Protein 4JG2 (pdb70)

Solvent-accessible surface area: 11577 Å² total; per-residue (Å²): 84,69,146,67,83,145,194,173,75,40,166,68,104,58,124,8,97,9,60,0,23,71,72,0,31,0,4,56,21,41,2,62,102,38,43,56,72,112,78,35,59,108,50,27,8,3,4,0,0,0,17,52,118,19,130,150,8,15,92,39,0,69,63,1,8,54,0,2,11,65,91,23,52,91,112,184,42,68,97,134,46,103,87,101,66,28,104,46,14,38,76,35,0,48,119,68,94,137,61,150,19,8,78,35,33,58,2,0,75,1,51,25,135,95,88,17,121,9,20,33,133,60,108,152,95,23,170,75,127,122,78,3,52,20,0,0,37,0,78,0,18,1,57,1,95,50,45,118,53,145,89,69,108,9,3,25,4,14,14,24,64,2,36,20,38,121,90,17,137,97,52,65,59,86,142,79,57,92,121,109,146,117,110,166,198

InterPro domains:
  IPR012340 Nucleic acid-binding, OB-fold [G3DSA:2.40.50.140] (1-179)
  IPR012340 Nucleic acid-binding, OB-fold [SSF50249] (5-179)
  IPR022595 Enterobacter phage Enc34, ssDNA-binding protein [PF10991] (7-180)

CATH classification: 2.40.50.140

B-factor: mean 17.25, std 10.97, range [4.61, 100.4]

Organism: Bacillus cereus (strain ATCC 10987 / NRS 248) (NCBI:txid222523)

Nearest PDB structures (foldseek):
  4jg2-assembly1_A  TM=1.005E+00  e=4.468E-38  Bacillus cereus ATCC 10987
  4klk-assembly1_A  TM=8.271E-01  e=9.795E-16  Enterococcus faecalis V583
  5odl-assembly1_A  TM=8.483E-01  e=1.730E-11  Hafnia phage Enc34
  5odj-assembly1_A  TM=8.155E-01  e=1.541E-11  Hafnia phage Enc34
  5odk-assembly1_A  TM=7.729E-01  e=9.935E-10  Hafnia phage Enc34

Sequence (185 aa):
KGTENLYFQSSNAQNRTKVVTSVNTRLSYFHGWEEPVSSINGGAEKYSVSSVLIPKTDDKETINAINAAVDAAIEEEGIAKFGGKKPNKAAIKLPLRDGDVERDDDDEAYKGHYFVVNANSSKTPPQQIVDKAVRPILDRNEVYSGCCYARVSSLNNFYAFNSNGNKGVACGLGGNNIQKIRDGEPLGGRTNAADDFTTTIE

Structure (mmCIF, N/CA/C/O backbone):
data_4JG2
#
_entry.id   4JG2
#
_cell.length_a   44.532
_cell.length_b   51.476
_cell.length_c   73.345
_cell.angle_alpha   90.00
_cell.angle_beta   90.00
_cell.angle_gamma   90.00
#
_symmetry.space_group_name_H-M   'P 21 21 21'
#
loop_
_entity.id
_entity.type
_entity.pdbx_description
1 polymer 'Phage-related protein'
2 water water
#
loop_
_atom_site.group_PDB
_atom_site.id
_atom_site.type_symbol
_atom_site.label_atom_id
_atom_site.label_alt_id
_atom_site.label_comp_id
_atom_site.label_asym_id
_atom_site.label_entity_id
_atom_site.label_seq_id
_atom_site.pdbx_PDB_ins_code
_atom_site.Cartn_x
_atom_site.Cartn_y
_atom_site.Cartn_z
_atom_site.occupancy
_atom_site.B_iso_or_equiv
_atom_site.auth_seq_id
_atom_site.auth_comp_id
_atom_site.auth_asym_id
_atom_site.auth_atom_id
_atom_site.pdbx_PDB_model_num
ATOM 1 N N . LYS A 1 21 ? 31.327 0.900 13.256 1.00 24.79 -11 LYS A N 1
ATOM 2 C CA . LYS A 1 21 ? 30.337 0.846 12.154 1.00 19.52 -11 LYS A CA 1
ATOM 3 C C . LYS A 1 21 ? 29.182 -0.038 12.585 1.00 19.77 -11 LYS A C 1
ATOM 4 O O . LYS A 1 21 ? 29.260 -0.712 13.636 1.00 20.48 -11 LYS A O 1
ATOM 10 N N . GLY A 1 22 ? 28.086 0.036 11.849 1.00 21.60 -10 GLY A N 1
ATOM 11 C CA . GLY A 1 22 ? 26.915 -0.846 12.141 1.00 21.70 -10 GLY A CA 1
ATOM 12 C C . GLY A 1 22 ? 26.435 -0.731 13.586 1.00 24.85 -10 GLY A C 1
ATOM 13 O O . GLY A 1 22 ? 26.206 0.373 14.096 1.00 26.02 -10 GLY A O 1
ATOM 14 N N . THR A 1 23 ? 26.300 -1.873 14.258 1.00 18.97 -9 THR A N 1
ATOM 15 C CA . THR A 1 23 ? 25.810 -1.899 15.653 1.00 18.80 -9 THR A CA 1
ATOM 16 C C . THR A 1 23 ? 26.961 -2.077 16.662 1.00 21.47 -9 THR A C 1
ATOM 17 O O . THR A 1 23 ? 26.761 -2.381 17.845 1.00 18.98 -9 THR A O 1
ATOM 21 N N . GLU A 1 24 ? 28.209 -1.934 16.188 1.00 17.85 -8 GLU A N 1
ATOM 22 C CA . GLU A 1 24 ? 29.375 -2.082 17.058 1.00 18.01 -8 GLU A CA 1
ATOM 23 C C . GLU A 1 24 ? 29.391 -1.047 18.173 1.00 20.81 -8 GLU A C 1
ATOM 24 O O . GLU A 1 24 ? 28.838 0.061 18.093 1.00 18.22 -8 GLU A O 1
ATOM 30 N N . ASN A 1 25 ? 29.969 -1.484 19.270 1.00 15.51 -7 ASN A N 1
ATOM 31 C CA . ASN A 1 25 ? 30.226 -0.587 20.399 1.00 16.73 -7 ASN A CA 1
ATOM 32 C C . ASN A 1 25 ? 31.164 0.558 19.931 1.00 14.04 -7 ASN A C 1
ATOM 33 O O . ASN A 1 25 ? 32.185 0.286 19.274 1.00 15.56 -7 ASN A O 1
ATOM 38 N N . LEU A 1 26 ? 30.897 1.807 20.348 1.00 14.80 -6 LEU A N 1
ATOM 39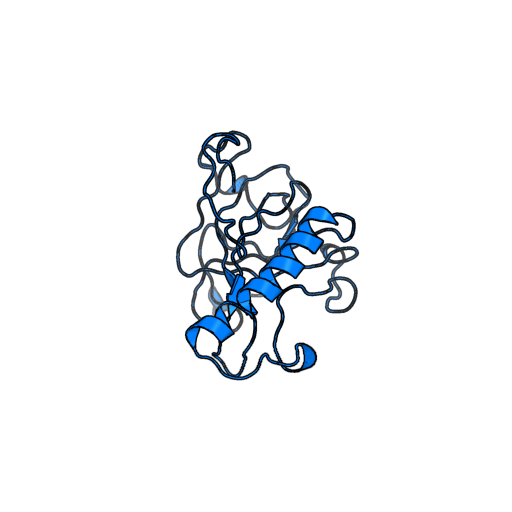 C CA . LEU A 1 26 ? 31.752 2.929 19.904 1.00 13.31 -6 LEU A CA 1
ATOM 40 C C . LEU A 1 26 ? 33.223 2.784 20.281 1.00 13.03 -6 LEU A C 1
ATOM 41 O O . LEU A 1 26 ? 34.096 3.181 19.491 1.00 13.66 -6 LEU A O 1
ATOM 46 N N . TYR A 1 27 ? 33.538 2.255 21.454 1.00 12.85 -5 TYR A N 1
ATOM 47 C CA . TYR A 1 27 ? 34.960 2.097 21.821 1.00 12.24 -5 TYR A CA 1
ATOM 48 C C . TYR A 1 27 ? 35.675 1.095 20.937 1.00 13.47 -5 TYR A C 1
ATOM 49 O O . TYR A 1 27 ? 36.832 1.311 20.560 1.00 15.20 -5 TYR A O 1
ATOM 58 N N . PHE A 1 28 ? 35.010 0.016 20.644 1.00 14.79 -4 PHE A N 1
ATOM 59 C CA . PHE A 1 28 ? 35.620 -1.131 19.948 1.00 16.84 -4 PHE A CA 1
ATOM 60 C C . PHE A 1 28 ? 35.295 -1.264 18.472 1.00 18.59 -4 PHE A C 1
ATOM 61 O O . PHE A 1 28 ? 35.603 -2.278 17.836 1.00 20.31 -4 PHE A O 1
ATOM 69 N N . GLN A 1 29 ? 34.826 -0.168 17.903 1.00 17.30 -3 GLN A N 1
ATOM 70 C CA . GLN A 1 29 ? 34.393 -0.115 16.524 1.00 20.28 -3 GLN A CA 1
ATOM 71 C C . GLN A 1 29 ? 35.521 -0.299 15.527 1.00 24.16 -3 GLN A C 1
ATOM 72 O O . GLN A 1 29 ? 36.698 -0.048 15.820 1.00 22.20 -3 GLN A O 1
ATOM 78 N N A SER A 1 30 ? 35.176 -0.832 14.354 0.50 20.99 -2 SER A N 1
ATOM 79 N N B SER A 1 30 ? 35.159 -0.764 14.340 0.50 23.37 -2 SER A N 1
ATOM 80 C CA A SER A 1 30 ? 36.151 -1.050 13.267 0.50 22.80 -2 SER A CA 1
ATOM 81 C CA B SER A 1 30 ? 36.131 -0.958 13.273 0.50 22.48 -2 SER A CA 1
ATOM 82 C C A SER A 1 30 ? 36.768 0.280 12.822 0.50 31.32 -2 SER A C 1
ATOM 83 C C B SER A 1 30 ? 36.814 0.347 12.917 0.50 22.14 -2 SER A C 1
ATOM 84 O O A SER A 1 30 ? 36.071 1.295 12.749 0.50 45.92 -2 SER A O 1
ATOM 85 O O B SER A 1 30 ? 36.237 1.425 13.023 0.50 19.32 -2 SER A O 1
ATOM 90 N N . ASN A 1 31 ? 38.065 0.246 12.490 1.00 24.81 -1 ASN A N 1
ATOM 91 C CA . ASN A 1 31 ? 38.840 1.442 12.078 1.00 30.00 -1 ASN A CA 1
ATOM 92 C C . ASN A 1 31 ? 38.198 2.188 10.898 1.00 32.05 -1 ASN A C 1
ATOM 93 O O . ASN A 1 31 ? 38.177 3.420 10.829 1.00 36.91 -1 ASN A O 1
ATOM 98 N N . ALA A 1 32 ? 37.683 1.399 9.972 1.00 21.36 0 ALA A N 1
ATOM 99 C CA . ALA A 1 32 ? 37.048 1.920 8.743 1.00 23.30 0 ALA A CA 1
ATOM 100 C C . ALA A 1 32 ? 35.563 1.609 8.703 1.00 24.74 0 ALA A C 1
ATOM 101 O O . ALA A 1 32 ? 35.068 0.560 9.126 1.00 22.47 0 ALA A O 1
ATOM 103 N N . GLN A 1 33 ? 34.807 2.632 8.113 1.00 27.28 4 GLN A N 1
ATOM 104 C CA . GLN A 1 33 ? 33.419 2.390 7.781 1.00 27.76 4 GLN A CA 1
ATOM 105 C C . GLN A 1 33 ? 33.218 1.438 6.606 1.00 23.35 4 GLN A C 1
ATOM 106 O O . GLN A 1 33 ? 34.140 1.275 5.755 1.00 29.97 4 GLN A O 1
ATOM 112 N N . ASN A 1 34 ? 32.063 0.756 6.610 1.00 26.92 5 ASN A N 1
ATOM 113 C CA . ASN A 1 34 ? 31.663 -0.033 5.458 1.00 23.90 5 ASN A CA 1
ATOM 114 C C . ASN A 1 34 ? 30.843 0.983 4.698 1.00 19.49 5 ASN A C 1
ATOM 115 O O . ASN A 1 34 ? 29.632 1.169 4.933 1.00 17.42 5 ASN A O 1
ATOM 120 N N . ARG A 1 35 ? 31.482 1.559 3.719 1.00 18.67 6 ARG A N 1
ATOM 121 C CA . ARG A 1 35 ? 30.968 2.633 3.023 1.00 18.37 6 ARG A CA 1
ATOM 122 C C . ARG A 1 35 ? 29.812 2.344 2.112 1.00 14.23 6 ARG A C 1
ATOM 123 O O . ARG A 1 35 ? 29.121 3.240 1.729 1.00 16.25 6 ARG A O 1
ATOM 131 N N . THR A 1 36 ? 29.562 1.086 1.841 1.00 12.21 7 THR A N 1
ATOM 132 C CA . THR A 1 36 ? 28.542 0.738 0.877 1.00 9.84 7 THR A CA 1
ATOM 133 C C . THR A 1 36 ? 27.289 0.090 1.489 1.00 9.03 7 THR A C 1
ATOM 134 O O . THR A 1 36 ? 26.352 -0.234 0.765 1.00 10.08 7 THR A O 1
ATOM 138 N N . LYS A 1 37 ? 27.272 -0.036 2.804 1.00 9.56 8 LYS A N 1
ATOM 139 C CA . LYS A 1 37 ? 26.153 -0.641 3.530 1.00 9.76 8 LYS A CA 1
ATOM 140 C C . LYS A 1 37 ? 25.302 0.445 4.187 1.00 9.01 8 LYS A C 1
ATOM 141 O O . LYS A 1 37 ? 25.883 1.348 4.841 1.00 10.58 8 LYS A O 1
ATOM 147 N N . VAL A 1 38 ? 23.990 0.371 4.033 1.00 7.84 9 VAL A N 1
ATOM 148 C CA . VAL A 1 38 ? 23.040 1.303 4.664 1.00 8.28 9 VAL A CA 1
ATOM 149 C C . VAL A 1 38 ? 21.915 0.505 5.272 1.00 8.47 9 VAL A C 1
ATOM 150 O O . VAL A 1 38 ? 21.368 -0.385 4.624 1.00 11.24 9 VAL A O 1
ATOM 154 N N . VAL A 1 39 ? 21.557 0.825 6.497 1.00 7.99 10 VAL A N 1
ATOM 155 C CA . VAL A 1 39 ? 20.366 0.258 7.140 1.00 8.19 10 VAL A CA 1
ATOM 156 C C . VAL A 1 39 ? 19.292 1.336 7.160 1.00 8.42 10 VAL A C 1
ATOM 157 O O . VAL A 1 39 ? 19.500 2.405 7.751 1.00 10.66 10 VAL A O 1
ATOM 161 N N . THR A 1 40 ? 18.170 1.097 6.486 1.00 7.95 11 THR A N 1
ATOM 162 C CA . THR A 1 40 ? 17.102 2.111 6.363 1.00 8.12 11 THR A CA 1
ATOM 163 C C . THR A 1 40 ? 16.364 2.316 7.681 1.00 8.23 11 THR A C 1
ATOM 164 O O . THR A 1 40 ? 16.575 1.563 8.649 1.00 9.52 11 THR A O 1
ATOM 168 N N . SER A 1 41 ? 15.524 3.342 7.690 1.00 8.50 12 SER A N 1
ATOM 169 C CA . SER A 1 41 ? 14.838 3.747 8.924 1.00 8.96 12 SER A CA 1
ATOM 170 C C . SER A 1 41 ? 13.667 2.904 9.291 1.00 8.96 12 SER A C 1
ATOM 171 O O . SER A 1 41 ? 13.105 2.153 8.464 1.00 9.03 12 SER A O 1
ATOM 174 N N . VAL A 1 42 ? 13.176 3.102 10.495 1.00 9.70 13 VAL A N 1
ATOM 175 C CA . VAL A 1 42 ? 11.927 2.452 10.923 1.00 9.56 13 VAL A CA 1
ATOM 176 C C . VAL A 1 42 ? 10.688 2.863 10.120 1.00 9.25 13 VAL A C 1
ATOM 177 O O . VAL A 1 42 ? 9.641 2.240 10.248 1.00 11.60 13 VAL A O 1
ATOM 181 N N . ASN A 1 43 ? 10.819 3.958 9.318 1.00 9.07 14 ASN A N 1
ATOM 182 C CA . ASN A 1 43 ? 9.676 4.435 8.497 1.00 9.66 14 ASN A CA 1
ATOM 183 C C . ASN A 1 43 ? 9.694 3.938 7.080 1.00 8.17 14 ASN A C 1
ATOM 184 O O . ASN A 1 43 ? 8.867 4.309 6.265 1.00 10.44 14 ASN A O 1
ATOM 189 N N . THR A 1 44 ? 10.577 2.976 6.813 1.00 8.05 15 THR A N 1
ATOM 190 C CA . THR A 1 44 ? 10.683 2.332 5.498 1.00 7.85 15 THR A CA 1
ATOM 191 C C . THR A 1 44 ? 9.479 1.399 5.300 1.00 7.94 15 THR A C 1
ATOM 192 O O . THR A 1 44 ? 9.127 0.644 6.212 1.00 8.84 15 THR A O 1
ATOM 196 N N . ARG A 1 45 ? 8.825 1.473 4.142 1.00 7.43 16 ARG A N 1
ATOM 197 C CA . ARG A 1 45 ? 7.706 0.590 3.833 1.00 7.45 16 ARG A CA 1
ATOM 198 C C . ARG A 1 45 ? 8.133 -0.438 2.784 1.00 6.49 16 ARG A C 1
ATOM 199 O O . ARG A 1 45 ? 8.940 -0.124 1.907 1.00 8.25 16 ARG A O 1
ATOM 207 N N . LEU A 1 46 ? 7.610 -1.662 2.869 1.00 7.09 17 LEU A N 1
ATOM 208 C CA . LEU A 1 46 ? 7.958 -2.717 1.910 1.00 6.80 17 LEU A CA 1
ATOM 209 C C . LEU A 1 46 ? 6.906 -2.802 0.837 1.00 7.48 17 LEU A C 1
ATOM 210 O O . LEU A 1 46 ? 5.685 -2.903 1.112 1.00 9.78 17 LEU A O 1
ATOM 215 N N . SER A 1 47 ? 7.350 -2.845 -0.429 1.00 7.02 18 SER A N 1
ATOM 216 C CA . SER A 1 47 ? 6.497 -3.063 -1.578 1.00 7.54 18 SER A CA 1
ATOM 217 C C . SER A 1 47 ? 7.018 -4.290 -2.333 1.00 7.40 18 SER A C 1
ATOM 218 O O . SER A 1 47 ? 8.238 -4.511 -2.416 1.00 7.77 18 SER A O 1
ATOM 221 N N . TYR A 1 48 ? 6.124 -5.086 -2.917 1.00 7.20 19 TYR A N 1
ATOM 222 C CA . TYR A 1 48 ? 6.517 -6.245 -3.680 1.00 8.51 19 TYR A CA 1
ATOM 223 C C . TYR A 1 48 ? 7.483 -7.101 -2.862 1.00 8.20 19 TYR A C 1
ATOM 224 O O . TYR A 1 48 ? 8.582 -7.496 -3.317 1.00 9.04 19 TYR A O 1
ATOM 233 N N . PHE A 1 49 ? 7.047 -7.459 -1.669 1.00 8.71 20 PHE A N 1
ATOM 234 C CA . PHE A 1 49 ? 7.883 -8.211 -0.775 1.00 8.05 20 PHE A CA 1
ATOM 235 C C . PHE A 1 49 ? 8.006 -9.685 -1.141 1.00 8.55 20 PHE A C 1
ATOM 236 O O . PHE A 1 49 ? 7.043 -10.442 -1.091 1.00 10.74 20 PHE A O 1
ATOM 244 N N . HIS A 1 50 ? 9.239 -10.082 -1.433 1.00 7.35 21 HIS A N 1
ATOM 245 C CA . HIS A 1 50 ? 9.582 -11.463 -1.750 1.00 6.89 21 HIS A CA 1
ATOM 246 C C . HIS A 1 50 ? 10.782 -11.856 -0.912 1.00 6.99 21 HIS A C 1
ATOM 247 O O . HIS A 1 50 ? 11.816 -12.280 -1.393 1.00 8.66 21 HIS A O 1
ATOM 254 N N . GLY A 1 51 ? 10.625 -11.767 0.402 1.00 8.40 22 GLY A N 1
ATOM 255 C CA . GLY A 1 51 ? 11.651 -12.135 1.354 1.00 8.12 22 GLY A CA 1
ATOM 256 C C . GLY A 1 51 ? 11.531 -13.523 1.941 1.00 8.05 22 GLY A C 1
ATOM 257 O O . GLY A 1 51 ? 12.511 -14.024 2.425 1.00 9.65 22 GLY A O 1
ATOM 258 N N . TRP A 1 52 ? 10.336 -14.137 1.892 1.00 8.15 23 TRP A N 1
ATOM 259 C CA . TRP A 1 52 ? 10.225 -15.501 2.413 1.00 9.40 23 TRP A CA 1
ATOM 260 C C . TRP A 1 52 ? 10.529 -16.558 1.353 1.00 11.10 23 TRP A C 1
ATOM 261 O O . TRP A 1 52 ? 11.040 -17.618 1.683 1.00 14.86 23 TRP A O 1
ATOM 272 N N A GLU A 1 53 ? 10.163 -16.276 0.114 0.50 12.31 24 GLU A N 1
ATOM 273 N N B GLU A 1 53 ? 10.199 -16.249 0.106 0.50 12.57 24 GLU A N 1
ATOM 274 C CA A GLU A 1 53 ? 10.404 -17.160 -1.009 0.50 13.64 24 GLU A CA 1
ATOM 275 C CA B GLU A 1 53 ? 10.420 -17.129 -1.030 0.50 13.52 24 GLU A CA 1
ATOM 276 C C A GLU A 1 53 ? 10.886 -16.304 -2.151 0.50 12.84 24 GLU A C 1
ATOM 277 C C B GLU A 1 53 ? 10.766 -16.343 -2.267 0.50 13.26 24 GLU A C 1
ATOM 278 O O A GLU A 1 53 ? 10.516 -15.146 -2.228 0.50 12.16 24 GLU A O 1
ATOM 279 O O B GLU A 1 53 ? 10.131 -15.314 -2.570 0.50 13.30 24 GLU A O 1
ATOM 290 N N . PRO A 1 54 ? 11.770 -16.847 -2.974 1.00 12.01 25 PRO A N 1
ATOM 291 C CA . PRO A 1 54 ? 12.252 -16.092 -4.125 1.00 10.54 25 PRO A CA 1
ATOM 292 C C . PRO A 1 54 ? 11.348 -16.220 -5.313 1.00 11.39 25 PRO A C 1
ATOM 293 O O . PRO A 1 54 ? 10.571 -17.182 -5.408 1.00 16.08 25 PRO A O 1
ATOM 297 N N . VAL A 1 55 ? 11.430 -15.247 -6.221 1.00 9.77 26 VAL A N 1
ATOM 298 C CA . VAL A 1 55 ? 10.597 -15.223 -7.412 1.00 11.94 26 VAL A CA 1
ATOM 299 C C . VAL A 1 55 ? 11.403 -14.699 -8.605 1.00 11.18 26 VAL A C 1
ATOM 300 O O . VAL A 1 55 ? 12.445 -14.065 -8.453 1.00 11.36 26 VAL A O 1
ATOM 304 N N A SER A 1 56 ? 10.863 -14.963 -9.786 0.50 12.99 27 SER A N 1
ATOM 305 N N B SER A 1 56 ? 10.897 -14.971 -9.802 0.50 13.19 27 SER A N 1
ATOM 306 C CA A SER A 1 56 ? 11.400 -14.408 -11.009 0.50 13.20 27 SER A CA 1
ATOM 307 C CA B SER A 1 56 ? 11.492 -14.442 -11.027 0.50 14.57 27 SER A CA 1
ATOM 308 C C A SER A 1 56 ? 10.538 -13.181 -11.352 0.50 16.66 27 SER A C 1
ATOM 309 C C B SER A 1 56 ? 10.626 -13.269 -11.553 0.50 17.50 27 SER A C 1
ATOM 310 O O A SER A 1 56 ? 9.288 -13.246 -11.317 0.50 15.51 27 SER A O 1
ATOM 311 O O B SER A 1 56 ? 9.464 -13.503 -11.948 0.50 24.92 27 SER A O 1
ATOM 316 N N . ILE A 1 57 ? 11.207 -12.046 -11.567 1.00 16.77 28 ILE A N 1
ATOM 317 C CA . ILE A 1 57 ? 10.562 -10.796 -12.012 1.00 19.12 28 ILE A CA 1
ATOM 318 C C . ILE A 1 57 ? 10.891 -10.635 -13.506 1.00 25.28 28 ILE A C 1
ATOM 319 O O . ILE A 1 57 ? 12.067 -10.601 -13.910 1.00 25.57 28 ILE A O 1
ATOM 324 N N . ASN A 1 58 ? 9.846 -10.552 -14.327 1.00 35.12 29 ASN A N 1
ATOM 325 C CA . ASN A 1 58 ? 9.985 -10.396 -15.770 1.00 33.47 29 ASN A CA 1
ATOM 326 C C . ASN A 1 58 ? 10.929 -11.422 -16.401 1.00 28.47 29 ASN A C 1
ATOM 327 O O . ASN A 1 58 ? 11.693 -11.069 -17.316 1.00 40.22 29 ASN A O 1
ATOM 329 N N . GLY A 1 59 ? 10.825 -12.689 -15.984 1.00 28.50 30 GLY A N 1
ATOM 330 C CA . GLY A 1 59 ? 11.692 -13.777 -16.528 1.00 23.82 30 GLY A CA 1
ATOM 331 C C . GLY A 1 59 ? 13.142 -13.769 -15.998 1.00 23.39 30 GLY A C 1
ATOM 332 O O . GLY A 1 59 ? 13.971 -14.611 -16.410 1.00 33.08 30 GLY A O 1
ATOM 333 N N . GLY A 1 60 ? 13.481 -12.845 -15.073 1.00 22.97 31 GLY A N 1
ATOM 334 C CA . GLY A 1 60 ? 14.825 -12.762 -14.494 1.00 21.11 31 GLY A CA 1
ATOM 335 C C . GLY A 1 60 ? 15.093 -13.971 -13.616 1.00 17.10 31 GLY A C 1
ATOM 336 O O . GLY A 1 60 ? 14.200 -14.769 -13.300 1.00 20.25 31 GLY A O 1
ATOM 337 N N . ALA A 1 61 ? 16.351 -14.151 -13.219 1.00 16.14 32 ALA A N 1
ATOM 338 C CA . ALA A 1 61 ? 16.714 -15.284 -12.364 1.00 14.93 32 ALA A CA 1
ATOM 339 C C . ALA A 1 61 ? 16.016 -15.195 -11.029 1.00 11.19 32 ALA A C 1
ATOM 340 O O . ALA A 1 61 ? 15.820 -14.087 -10.500 1.00 13.11 32 ALA A O 1
ATOM 342 N N . GLU A 1 62 ? 15.596 -16.330 -10.494 1.00 11.76 33 GLU A N 1
ATOM 343 C CA . GLU A 1 62 ? 14.832 -16.325 -9.231 1.00 10.76 33 GLU A CA 1
ATOM 344 C C . GLU A 1 62 ? 15.701 -15.787 -8.096 1.00 9.60 33 GLU A C 1
ATOM 345 O O . GLU A 1 62 ? 16.811 -16.216 -7.879 1.00 10.12 33 GLU A O 1
ATOM 351 N N . LYS A 1 63 ? 15.157 -14.794 -7.401 1.00 8.47 34 LYS A N 1
ATOM 352 C CA . LYS A 1 63 ? 15.853 -14.087 -6.335 1.00 8.28 34 LYS A CA 1
ATOM 353 C C . LYS A 1 63 ? 14.847 -13.626 -5.268 1.00 6.91 34 LYS A C 1
ATOM 354 O O . LYS A 1 63 ? 13.657 -13.461 -5.528 1.00 8.23 34 LYS A O 1
ATOM 360 N N . TYR A 1 64 ? 15.380 -13.479 -4.072 1.00 6.71 35 TYR A N 1
ATOM 361 C CA . TYR A 1 64 ? 14.685 -12.758 -3.006 1.00 6.50 35 TYR A CA 1
ATOM 362 C C . TYR A 1 64 ? 14.748 -11.274 -3.355 1.00 6.62 35 TYR A C 1
ATOM 363 O O . TYR A 1 64 ? 15.792 -10.787 -3.843 1.00 7.16 35 TYR A O 1
ATOM 372 N N . SER A 1 65 ? 13.680 -10.538 -3.114 1.00 6.64 36 SER A N 1
ATOM 373 C CA . SER A 1 65 ? 13.663 -9.154 -3.507 1.00 6.62 36 SER A CA 1
ATOM 374 C C . SER A 1 65 ? 12.603 -8.405 -2.742 1.00 6.45 36 SER A C 1
ATOM 375 O O . SER A 1 65 ? 11.656 -8.951 -2.204 1.00 8.16 36 SER A O 1
ATOM 378 N N . VAL A 1 66 ? 12.755 -7.060 -2.737 1.00 6.77 37 VAL A N 1
ATOM 379 C CA . VAL A 1 66 ? 11.759 -6.150 -2.188 1.00 7.17 37 VAL A CA 1
ATOM 380 C C . VAL A 1 66 ? 12.058 -4.774 -2.773 1.00 6.84 37 VAL A C 1
ATOM 381 O O . VAL A 1 66 ? 13.199 -4.447 -3.011 1.00 8.19 37 VAL A O 1
ATOM 385 N N A SER A 1 67 ? 10.976 -4.016 -2.990 0.50 6.82 38 SER A N 1
ATOM 386 N N B SER A 1 67 ? 10.995 -4.003 -2.986 0.50 6.99 38 SER A N 1
ATOM 387 C CA A SER A 1 67 ? 11.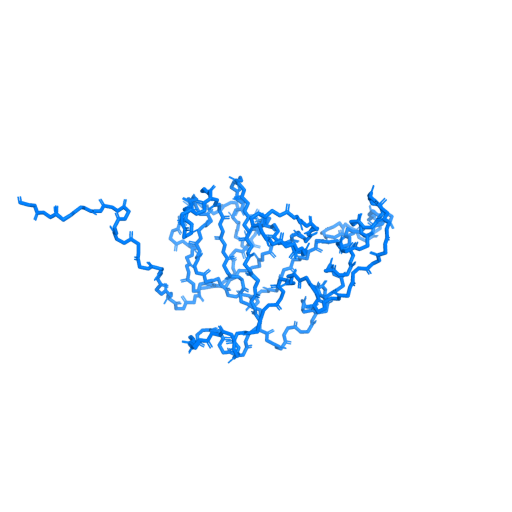049 -2.601 -3.335 0.50 7.23 38 SER A CA 1
ATOM 388 C CA B SER A 1 67 ? 11.095 -2.603 -3.339 0.50 7.76 38 SER A CA 1
ATOM 389 C C A SER A 1 67 ? 10.933 -1.825 -2.017 0.50 6.71 38 SER A C 1
ATOM 390 C C B SER A 1 67 ? 10.967 -1.843 -2.017 0.50 7.00 38 SER A C 1
ATOM 391 O O A SER A 1 67 ? 9.887 -1.851 -1.372 0.50 9.80 38 SER A O 1
ATOM 392 O O B SER A 1 67 ? 9.939 -1.882 -1.374 0.50 10.00 38 SER A O 1
ATOM 397 N N . VAL A 1 68 ? 12.028 -1.171 -1.620 1.00 7.53 39 VAL A N 1
ATOM 398 C CA . VAL A 1 68 ? 12.094 -0.515 -0.358 1.00 7.28 39 VAL A CA 1
ATOM 399 C C . VAL A 1 68 ? 11.703 0.953 -0.551 1.00 7.22 39 VAL A C 1
ATOM 400 O O . VAL A 1 68 ? 12.362 1.691 -1.316 1.00 8.73 39 VAL A O 1
ATOM 404 N N . LEU A 1 69 ? 10.640 1.378 0.133 1.00 6.95 40 LEU A N 1
ATOM 405 C CA . LEU A 1 69 ? 10.100 2.721 0.033 1.00 7.09 40 LEU A CA 1
ATOM 406 C C . LEU A 1 69 ? 10.654 3.581 1.137 1.00 7.88 40 LEU A C 1
ATOM 407 O O . LEU A 1 69 ? 10.401 3.311 2.324 1.00 8.35 40 LEU A O 1
ATOM 412 N N . ILE A 1 70 ? 11.393 4.612 0.768 1.00 7.60 41 ILE A N 1
ATOM 413 C CA . ILE A 1 70 ? 12.082 5.506 1.698 1.00 7.83 41 ILE A CA 1
ATOM 414 C C . ILE A 1 70 ? 11.431 6.879 1.654 1.00 7.53 41 ILE A C 1
ATOM 415 O O . ILE A 1 70 ? 11.441 7.534 0.615 1.00 8.09 41 ILE A O 1
ATOM 420 N N . PRO A 1 71 ? 10.794 7.281 2.759 1.00 7.95 42 PRO A N 1
ATOM 421 C CA . PRO A 1 71 ? 10.140 8.580 2.686 1.00 8.29 42 PRO A CA 1
ATOM 422 C C . PRO A 1 71 ? 11.123 9.682 2.312 1.00 8.56 42 PRO A C 1
ATOM 423 O O . PRO A 1 71 ? 12.238 9.684 2.820 1.00 9.93 42 PRO A O 1
ATOM 427 N N . LYS A 1 72 ? 10.652 10.688 1.556 1.00 8.92 43 LYS A N 1
ATOM 428 C CA . LYS A 1 72 ? 11.513 11.801 1.206 1.00 9.98 43 LYS A CA 1
ATOM 429 C C . LYS A 1 72 ? 11.905 12.648 2.401 1.00 10.36 43 LYS A C 1
ATOM 430 O O . LYS A 1 72 ? 12.837 13.413 2.315 1.00 12.18 43 LYS A O 1
ATOM 436 N N . THR A 1 73 ? 11.193 12.538 3.499 1.00 10.65 44 THR A N 1
ATOM 437 C CA . THR A 1 73 ? 11.535 13.173 4.766 1.00 12.02 44 THR A CA 1
ATOM 438 C C . THR A 1 73 ? 12.692 12.477 5.510 1.00 11.57 44 THR A C 1
ATOM 439 O O . THR A 1 73 ? 13.231 13.048 6.459 1.00 12.52 44 THR A O 1
ATOM 443 N N A ASP A 1 74 ? 13.083 11.271 5.090 0.50 10.02 45 ASP A N 1
ATOM 444 N N B ASP A 1 74 ? 13.073 11.263 5.104 0.50 10.63 45 ASP A N 1
ATOM 445 C CA A ASP A 1 74 ? 14.137 10.530 5.771 0.50 9.99 45 ASP A CA 1
ATOM 446 C CA B ASP A 1 74 ? 14.133 10.507 5.782 0.50 10.20 45 ASP A CA 1
ATOM 447 C C A ASP A 1 74 ? 15.488 10.921 5.232 0.50 10.43 45 ASP A C 1
ATOM 448 C C B ASP A 1 74 ? 15.486 10.920 5.237 0.50 10.28 45 ASP A C 1
ATOM 449 O O A ASP A 1 74 ? 16.168 10.177 4.525 0.50 10.45 45 ASP A O 1
ATOM 450 O O B ASP A 1 74 ? 16.169 10.181 4.526 0.50 10.63 45 ASP A O 1
ATOM 459 N N . LYS A 1 75 ? 15.892 12.143 5.544 1.00 11.32 46 LYS A N 1
ATOM 460 C CA . LYS A 1 75 ? 17.151 12.683 5.033 1.00 11.31 46 LYS A CA 1
ATOM 461 C C . LYS A 1 75 ? 18.359 11.898 5.434 1.00 12.45 46 LYS A C 1
ATOM 462 O O . LYS A 1 75 ? 19.278 11.742 4.661 1.00 12.81 46 LYS A O 1
ATOM 468 N N . GLU A 1 76 ? 18.374 11.363 6.632 1.00 12.70 47 GLU A N 1
ATOM 469 C CA . GLU A 1 76 ? 19.521 10.586 7.078 1.00 13.83 47 GLU A CA 1
ATOM 470 C C . GLU A 1 76 ? 19.713 9.373 6.182 1.00 11.77 47 GLU A C 1
ATOM 471 O O . GLU A 1 76 ? 20.826 9.096 5.706 1.00 12.24 47 GLU A O 1
ATOM 477 N N . THR A 1 77 ? 18.663 8.595 5.897 1.00 10.87 48 THR A N 1
ATOM 478 C CA . THR A 1 77 ? 18.798 7.448 5.054 1.00 9.48 48 THR A CA 1
ATOM 479 C C . THR A 1 77 ? 19.143 7.844 3.627 1.00 8.91 48 THR A C 1
ATOM 480 O O . THR A 1 77 ? 19.986 7.203 2.991 1.00 9.45 48 THR A O 1
ATOM 484 N N . ILE A 1 78 ? 18.482 8.880 3.095 1.00 9.34 49 ILE A N 1
ATOM 485 C CA . ILE A 1 78 ? 18.750 9.296 1.738 1.00 9.33 49 ILE A CA 1
ATOM 486 C C . ILE A 1 78 ? 20.237 9.706 1.599 1.00 9.97 49 ILE A C 1
ATOM 487 O O . ILE A 1 78 ? 20.910 9.346 0.621 1.00 9.79 49 ILE A O 1
ATOM 492 N N . ASN A 1 79 ? 20.723 10.510 2.526 1.00 9.33 50 ASN A N 1
ATOM 493 C CA . ASN A 1 79 ? 22.124 10.944 2.450 1.00 10.03 50 ASN A CA 1
ATOM 494 C C . ASN A 1 79 ? 23.062 9.760 2.539 1.00 10.31 50 ASN A C 1
ATOM 495 O O . ASN A 1 79 ? 24.066 9.732 1.816 1.00 10.93 50 ASN A O 1
ATOM 500 N N . ALA A 1 80 ? 22.744 8.779 3.382 1.00 8.99 51 ALA A N 1
ATOM 501 C CA . ALA A 1 80 ? 23.567 7.592 3.498 1.00 9.57 51 ALA A CA 1
ATOM 502 C C . ALA A 1 80 ? 23.583 6.797 2.195 1.00 8.51 51 ALA A C 1
ATOM 503 O O . ALA A 1 80 ? 24.621 6.299 1.787 1.00 9.49 51 ALA A O 1
ATOM 505 N N . ILE A 1 81 ? 22.433 6.690 1.520 1.00 8.79 52 ILE A N 1
ATOM 506 C CA . ILE A 1 81 ? 22.332 5.997 0.235 1.00 8.53 52 ILE A CA 1
ATOM 507 C C . ILE A 1 81 ? 23.179 6.724 -0.810 1.00 9.00 52 ILE A C 1
ATOM 508 O O . ILE A 1 81 ? 23.946 6.111 -1.557 1.00 9.56 52 ILE A O 1
ATOM 513 N N . ASN A 1 82 ? 23.039 8.051 -0.889 1.00 9.56 53 ASN A N 1
ATOM 514 C CA . ASN A 1 82 ? 23.807 8.810 -1.857 1.00 9.74 53 ASN A CA 1
ATOM 515 C C . ASN A 1 82 ? 25.303 8.593 -1.663 1.00 10.01 53 ASN A C 1
ATOM 516 O O . ASN A 1 82 ? 26.038 8.365 -2.639 1.00 10.97 53 ASN A O 1
ATOM 521 N N . ALA A 1 83 ? 25.760 8.601 -0.433 1.00 9.66 54 ALA A N 1
ATOM 522 C CA . ALA A 1 83 ? 27.196 8.395 -0.099 1.00 10.68 54 ALA A CA 1
ATOM 523 C C . ALA A 1 83 ? 27.608 6.966 -0.456 1.00 10.89 54 ALA A C 1
ATOM 524 O O . ALA A 1 83 ? 28.693 6.738 -1.004 1.00 11.43 54 ALA A O 1
ATOM 526 N N . ALA A 1 84 ? 26.728 5.978 -0.226 1.00 9.44 55 ALA A N 1
ATOM 527 C CA . ALA A 1 84 ? 27.037 4.575 -0.526 1.00 9.56 55 ALA A CA 1
ATOM 528 C C . ALA A 1 84 ? 27.130 4.297 -2.027 1.00 8.57 55 ALA A C 1
ATOM 529 O O . ALA A 1 84 ? 27.963 3.492 -2.464 1.00 9.17 55 ALA A O 1
ATOM 531 N N . VAL A 1 85 ? 26.271 4.970 -2.813 1.00 8.79 56 VAL A N 1
ATOM 532 C CA . VAL A 1 85 ? 26.326 4.850 -4.241 1.00 10.03 56 VAL A CA 1
ATOM 533 C C . VAL A 1 85 ? 27.654 5.378 -4.784 1.00 9.81 56 VAL A C 1
ATOM 534 O O . VAL A 1 85 ? 28.273 4.736 -5.598 1.00 10.10 56 VAL A O 1
ATOM 538 N N . ASP A 1 86 ? 28.033 6.550 -4.308 1.00 9.50 57 ASP A N 1
ATOM 539 C CA . ASP A 1 86 ? 29.346 7.097 -4.668 1.00 11.41 57 ASP A CA 1
ATOM 540 C C . ASP A 1 86 ? 30.497 6.168 -4.257 1.00 10.76 57 ASP A C 1
ATOM 541 O O . ASP A 1 86 ? 31.466 5.988 -5.004 1.00 12.51 57 ASP A O 1
ATOM 546 N N . ALA A 1 87 ? 30.408 5.601 -3.041 1.00 10.58 58 ALA A N 1
ATOM 547 C CA . ALA A 1 87 ? 31.447 4.681 -2.589 1.00 11.03 58 ALA A CA 1
ATOM 548 C C . ALA A 1 87 ? 31.494 3.428 -3.451 1.00 9.21 58 ALA A C 1
ATOM 549 O O . ALA A 1 87 ? 32.560 2.898 -3.763 1.00 12.14 58 ALA A O 1
ATOM 551 N N . ALA A 1 88 ? 30.353 2.945 -3.898 1.00 9.59 59 ALA A N 1
ATOM 552 C CA . ALA A 1 88 ? 30.282 1.790 -4.803 1.00 9.39 59 ALA A CA 1
ATOM 553 C C . ALA A 1 88 ? 30.978 2.067 -6.103 1.00 9.23 59 ALA A C 1
ATOM 554 O O . ALA A 1 88 ? 31.684 1.219 -6.657 1.00 11.10 59 ALA A O 1
ATOM 556 N N . ILE A 1 89 ? 30.725 3.260 -6.649 1.00 9.69 60 ILE A N 1
ATOM 557 C CA . ILE A 1 89 ? 31.392 3.673 -7.882 1.00 10.27 60 ILE A CA 1
ATOM 558 C C . ILE A 1 89 ? 32.913 3.724 -7.670 1.00 11.13 60 ILE A C 1
ATOM 559 O O . ILE A 1 89 ? 33.684 3.175 -8.469 1.00 13.15 60 ILE A O 1
ATOM 564 N N A GLU A 1 90 ? 33.352 4.334 -6.566 0.50 11.05 61 GLU A N 1
ATOM 565 N N B GLU A 1 90 ? 33.359 4.338 -6.554 0.50 10.87 61 GLU A N 1
ATOM 566 C CA A GLU A 1 90 ? 34.762 4.417 -6.274 0.50 12.57 61 GLU A CA 1
ATOM 567 C CA B GLU A 1 90 ? 34.786 4.442 -6.233 0.50 12.63 61 GLU A CA 1
ATOM 568 C C A GLU A 1 90 ? 35.414 3.053 -6.091 0.50 12.99 61 GLU A C 1
ATOM 569 C C B GLU A 1 90 ? 35.429 3.064 -6.067 0.50 13.11 61 GLU A C 1
ATOM 570 O O A GLU A 1 90 ? 36.526 2.845 -6.550 0.50 15.46 61 GLU A O 1
ATOM 571 O O B GLU A 1 90 ? 36.554 2.860 -6.500 0.50 15.15 61 GLU A O 1
ATOM 582 N N . GLU A 1 91 ? 34.733 2.130 -5.421 1.00 11.67 62 GLU A N 1
ATOM 583 C CA . GLU A 1 91 ? 35.262 0.785 -5.228 1.00 12.33 62 GLU A CA 1
ATOM 584 C C . GLU A 1 91 ? 35.376 0.076 -6.593 1.00 10.88 62 GLU A C 1
ATOM 585 O O . GLU A 1 91 ? 36.319 -0.701 -6.794 1.00 13.15 62 GLU A O 1
ATOM 591 N N . GLY A 1 92 ? 34.434 0.298 -7.512 1.00 11.66 63 GLY A N 1
ATOM 592 C CA . GLY A 1 92 ? 34.504 -0.243 -8.864 1.00 12.68 63 GLY A CA 1
ATOM 593 C C . GLY A 1 92 ? 35.740 0.294 -9.590 1.00 15.03 63 GLY A C 1
ATOM 594 O O . GLY A 1 92 ? 36.436 -0.502 -10.242 1.00 14.48 63 GLY A O 1
ATOM 595 N N . ILE A 1 93 ? 36.029 1.601 -9.454 1.00 15.20 64 ILE A N 1
ATOM 596 C CA . ILE A 1 93 ? 37.223 2.201 -10.047 1.00 16.73 64 ILE A CA 1
ATOM 597 C C . ILE A 1 93 ? 38.479 1.629 -9.368 1.00 17.21 64 ILE A C 1
ATOM 598 O O . ILE A 1 93 ? 39.488 1.379 -10.032 1.00 18.87 64 ILE A O 1
ATOM 603 N N . ALA A 1 94 ? 38.469 1.475 -8.046 1.00 16.60 65 ALA A N 1
ATOM 604 C CA . ALA A 1 94 ? 39.646 0.908 -7.397 1.00 16.73 65 ALA A CA 1
ATOM 605 C C . ALA A 1 94 ? 39.926 -0.521 -7.873 1.00 18.31 65 ALA A C 1
ATOM 606 O O . ALA A 1 94 ? 41.102 -0.911 -7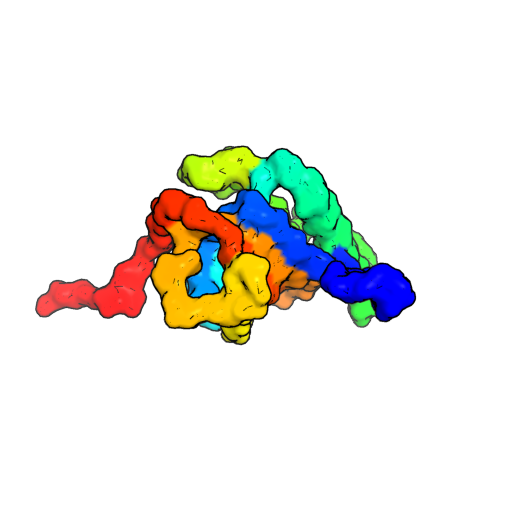.975 1.00 19.11 65 ALA A O 1
ATOM 608 N N . LYS A 1 95 ? 38.893 -1.281 -8.211 1.00 15.64 66 LYS A N 1
ATOM 609 C CA . LYS A 1 95 ? 39.095 -2.657 -8.645 1.00 16.18 66 LYS A CA 1
ATOM 610 C C . LYS A 1 95 ? 39.723 -2.798 -10.027 1.00 15.25 66 LYS A C 1
ATOM 611 O O . LYS A 1 95 ? 40.625 -3.614 -10.255 1.00 21.38 66 LYS A O 1
ATOM 615 N N . PHE A 1 96 ? 39.179 -2.041 -10.987 1.00 14.50 67 PHE A N 1
ATOM 616 C CA . PHE A 1 96 ? 39.551 -2.169 -12.393 1.00 16.83 67 PHE A CA 1
ATOM 617 C C . PHE A 1 96 ? 40.106 -0.917 -13.079 1.00 17.17 67 PHE A C 1
ATOM 618 O O . PHE A 1 96 ? 40.379 -0.972 -14.286 1.00 21.12 67 PHE A O 1
ATOM 626 N N . GLY A 1 97 ? 40.252 0.185 -12.347 1.00 20.02 68 GLY A N 1
ATOM 627 C CA . GLY A 1 97 ? 40.834 1.423 -12.910 1.00 18.18 68 GLY A CA 1
ATOM 628 C C . GLY A 1 97 ? 39.948 2.063 -13.944 1.00 20.41 68 GLY A C 1
ATOM 629 O O . GLY A 1 97 ? 38.783 1.736 -14.077 1.00 23.09 68 GLY A O 1
ATOM 630 N N . GLY A 1 98 ? 40.533 2.952 -14.721 1.00 20.50 69 GLY A N 1
ATOM 631 C CA . GLY A 1 98 ? 39.827 3.692 -15.724 1.00 21.28 69 GLY A CA 1
ATOM 632 C C . GLY A 1 98 ? 39.190 4.926 -15.076 1.00 22.54 69 GLY A C 1
ATOM 633 O O . GLY A 1 98 ? 39.251 5.164 -13.845 1.00 27.47 69 GLY A O 1
ATOM 634 N N . LYS A 1 99 ? 38.514 5.694 -15.918 1.00 24.87 70 LYS A N 1
ATOM 635 C CA . LYS A 1 99 ? 37.898 6.923 -15.471 1.00 26.01 70 LYS A CA 1
ATOM 636 C C . LYS A 1 99 ? 36.560 6.677 -14.811 1.00 21.65 70 LYS A C 1
ATOM 637 O O . LYS A 1 99 ? 35.785 5.799 -15.222 1.00 24.79 70 LYS A O 1
ATOM 639 N N . LYS A 1 100 ? 36.261 7.534 -13.851 1.00 24.89 71 LYS A N 1
ATOM 640 C CA . LYS A 1 100 ? 34.998 7.501 -13.177 1.00 20.22 71 LYS A CA 1
ATOM 641 C C . LYS A 1 100 ? 33.920 7.820 -14.216 1.00 19.26 71 LYS A C 1
ATOM 642 O O . LYS A 1 100 ? 34.093 8.710 -15.026 1.00 22.61 71 LYS A O 1
ATOM 648 N N . PRO A 1 101 ? 32.783 7.128 -14.163 1.00 18.23 72 PRO A N 1
ATOM 649 C CA . PRO A 1 101 ? 31.759 7.399 -15.127 1.00 18.60 72 PRO A CA 1
ATOM 650 C C . PRO A 1 101 ? 30.972 8.657 -14.800 1.00 16.51 72 PRO A C 1
ATOM 651 O O . PRO A 1 101 ? 30.926 9.123 -13.641 1.00 21.66 72 PRO A O 1
ATOM 655 N N . ASN A 1 102 ? 30.352 9.194 -15.842 1.00 19.53 73 ASN A N 1
ATOM 656 C CA . ASN A 1 102 ? 29.412 10.241 -15.724 1.00 21.65 73 ASN A CA 1
ATOM 657 C C . ASN A 1 102 ? 28.140 9.545 -15.176 1.00 21.23 73 ASN A C 1
ATOM 658 O O . ASN A 1 102 ? 27.633 8.578 -15.750 1.00 19.46 73 ASN A O 1
ATOM 663 N N . LYS A 1 103 ? 27.642 10.022 -14.054 1.00 21.34 74 LYS A N 1
ATOM 664 C CA . LYS A 1 103 ? 26.481 9.391 -13.447 1.00 22.17 74 LYS A CA 1
ATOM 665 C C . LYS A 1 103 ? 25.246 9.378 -14.344 1.00 20.77 74 LYS A C 1
ATOM 666 O O . LYS A 1 103 ? 24.390 8.465 -14.219 1.00 23.28 74 LYS A O 1
ATOM 672 N N . ALA A 1 104 ? 25.105 10.350 -15.245 1.00 24.40 75 ALA A N 1
ATOM 673 C CA . ALA A 1 104 ? 23.988 10.302 -16.162 1.00 26.01 75 ALA A CA 1
ATOM 674 C C . ALA A 1 104 ? 24.078 9.131 -17.170 1.00 28.01 75 ALA A C 1
ATOM 675 O O . ALA A 1 104 ? 23.075 8.775 -17.783 1.00 36.04 75 ALA A O 1
ATOM 677 N N . ALA A 1 105 ? 25.262 8.517 -17.307 1.00 25.20 76 ALA A N 1
ATOM 678 C CA . ALA A 1 105 ? 25.532 7.444 -18.271 1.00 26.58 76 ALA A CA 1
ATOM 679 C C . ALA A 1 105 ? 25.273 6.043 -17.731 1.00 22.78 76 ALA A C 1
ATOM 680 O O . ALA A 1 105 ? 25.289 5.056 -18.467 1.00 24.50 76 ALA A O 1
ATOM 682 N N . ILE A 1 106 ? 24.987 5.933 -16.430 1.00 15.61 77 ILE A N 1
ATOM 683 C CA . ILE A 1 106 ? 24.826 4.627 -15.790 1.00 13.58 77 ILE A CA 1
ATOM 684 C C . ILE A 1 106 ? 23.517 4.540 -14.990 1.00 12.38 77 ILE A C 1
ATOM 685 O O . ILE A 1 106 ? 22.867 5.536 -14.733 1.00 15.03 77 ILE A O 1
ATOM 690 N N . LYS A 1 107 ? 23.153 3.309 -14.605 1.00 12.04 78 LYS A N 1
ATOM 691 C CA . LYS A 1 107 ? 21.950 3.039 -13.823 1.00 11.93 78 LYS A CA 1
ATOM 692 C C . LYS A 1 107 ? 22.270 3.245 -12.400 1.00 11.11 78 LYS A C 1
ATOM 693 O O . LYS A 1 107 ? 23.207 2.625 -11.850 1.00 12.33 78 LYS A O 1
ATOM 699 N N . LEU A 1 108 ? 21.479 4.055 -11.745 1.00 11.61 79 LEU A N 1
ATOM 700 C CA . LEU A 1 108 ? 21.616 4.339 -10.338 1.00 11.91 79 LEU A CA 1
ATOM 701 C C . LEU A 1 108 ? 20.397 3.851 -9.563 1.00 10.54 79 LEU A C 1
ATOM 702 O O . LEU A 1 108 ? 19.302 3.826 -10.108 1.00 11.75 79 LEU A O 1
ATOM 707 N N . PRO A 1 109 ? 20.559 3.409 -8.312 1.00 9.68 80 PRO A N 1
ATOM 708 C CA . PRO A 1 109 ? 19.492 2.686 -7.614 1.00 8.88 80 PRO A CA 1
ATOM 709 C C . PRO A 1 109 ? 18.417 3.487 -6.901 1.00 8.64 80 PRO A C 1
ATOM 710 O O . PRO A 1 109 ? 17.324 2.985 -6.667 1.00 9.82 80 PRO A O 1
ATOM 714 N N . LEU A 1 110 ? 18.721 4.744 -6.512 1.00 8.84 81 LEU A N 1
ATOM 715 C CA . LEU A 1 110 ? 17.685 5.525 -5.775 1.00 8.48 81 LEU A CA 1
ATOM 716 C C . LEU A 1 110 ? 16.728 6.136 -6.773 1.00 9.00 81 LEU A C 1
ATOM 717 O O . LEU A 1 110 ? 17.062 7.102 -7.468 1.00 11.75 81 LEU A O 1
ATOM 722 N N . ARG A 1 111 ? 15.521 5.593 -6.858 1.00 7.98 82 ARG A N 1
ATOM 723 C CA . ARG A 1 111 ? 14.508 5.984 -7.841 1.00 8.16 82 ARG A CA 1
ATOM 724 C C . ARG A 1 111 ? 13.460 6.858 -7.188 1.00 7.60 82 ARG A C 1
ATOM 725 O O . ARG A 1 111 ? 13.245 6.819 -5.980 1.00 8.60 82 ARG A O 1
ATOM 733 N N . ASP A 1 112 ? 12.769 7.672 -7.990 1.00 8.82 83 ASP A N 1
ATOM 734 C CA . ASP A 1 112 ? 11.856 8.674 -7.500 1.00 7.98 83 ASP A CA 1
ATOM 735 C C . ASP A 1 112 ? 10.408 8.169 -7.644 1.00 8.58 83 ASP A C 1
ATOM 736 O O . ASP A 1 112 ? 9.888 8.105 -8.758 1.00 9.75 83 ASP A O 1
ATOM 741 N N . GLY A 1 113 ? 9.754 7.843 -6.529 1.00 8.11 84 GLY A N 1
ATOM 742 C CA . GLY A 1 113 ? 8.396 7.347 -6.540 1.00 8.70 84 GLY A CA 1
ATOM 743 C C . GLY A 1 113 ? 7.348 8.303 -7.018 1.00 9.63 84 GLY A C 1
ATOM 744 O O . GLY A 1 113 ? 6.311 7.873 -7.462 1.00 12.58 84 GLY A O 1
ATOM 745 N N . ASP A 1 114 ? 7.617 9.601 -6.926 1.00 9.46 85 ASP A N 1
ATOM 746 C CA . ASP A 1 114 ? 6.640 10.588 -7.382 1.00 11.08 85 ASP A CA 1
ATOM 747 C C . ASP A 1 114 ? 6.575 10.719 -8.880 1.00 12.24 85 ASP A C 1
ATOM 748 O O . ASP A 1 114 ? 5.515 11.022 -9.417 1.00 18.02 85 ASP A O 1
ATOM 753 N N . VAL A 1 115 ? 7.673 10.472 -9.563 1.00 13.26 86 VAL A N 1
ATOM 754 C CA . VAL A 1 115 ? 7.693 10.703 -10.995 1.00 15.42 86 VAL A CA 1
ATOM 755 C C . VAL A 1 115 ? 7.904 9.427 -11.823 1.00 13.64 86 VAL A C 1
ATOM 756 O O . VAL A 1 115 ? 7.514 9.422 -12.966 1.00 20.85 86 VAL A O 1
ATOM 760 N N . GLU A 1 116 ? 8.490 8.368 -11.273 1.00 13.21 87 GLU A N 1
ATOM 761 C CA . GLU A 1 116 ? 8.739 7.141 -12.041 1.00 13.48 87 GLU A CA 1
ATOM 762 C C . GLU A 1 116 ? 7.655 6.064 -11.894 1.00 14.89 87 GLU A C 1
ATOM 763 O O . GLU A 1 116 ? 7.721 5.014 -12.536 1.00 17.02 87 GLU A O 1
ATOM 769 N N . ARG A 1 117 ? 6.702 6.333 -11.010 1.00 15.04 88 ARG A N 1
ATOM 770 C CA . ARG A 1 117 ? 5.582 5.437 -10.752 1.00 15.56 88 ARG A CA 1
ATOM 771 C C . ARG A 1 117 ? 4.282 6.225 -10.653 1.00 16.39 88 ARG A C 1
ATOM 772 O O . ARG A 1 117 ? 4.288 7.433 -10.434 1.00 19.53 88 ARG A O 1
ATOM 780 N N A ASP A 1 118 ? 3.200 5.458 -10.775 0.50 18.63 89 ASP A N 1
ATOM 781 N N B ASP A 1 118 ? 3.124 5.569 -10.647 0.50 18.22 89 ASP A N 1
ATOM 782 C CA A ASP A 1 118 ? 1.841 5.959 -10.624 0.50 20.07 89 ASP A CA 1
ATOM 783 C CA B ASP A 1 118 ? 1.848 6.326 -10.486 0.50 21.75 89 ASP A CA 1
ATOM 784 C C A ASP A 1 118 ? 1.175 5.105 -9.592 0.50 15.82 89 ASP A C 1
ATOM 785 C C B ASP A 1 118 ? 1.119 5.905 -9.182 0.50 21.06 89 ASP A C 1
ATOM 786 O O A ASP A 1 118 ? 0.233 4.388 -9.926 0.50 21.84 89 ASP A O 1
ATOM 787 O O B ASP A 1 118 ? 0.097 6.455 -8.772 0.50 24.64 89 ASP A O 1
ATOM 793 N N A ASP A 1 119 ? 1.657 5.106 -8.361 0.50 17.30 90 ASP A N 1
ATOM 794 N N B ASP A 1 119 ? 1.723 4.957 -8.516 0.50 21.20 90 ASP A N 1
ATOM 795 C CA A ASP A 1 119 ? 1.033 4.275 -7.315 0.50 17.34 90 ASP A CA 1
ATOM 796 C CA B ASP A 1 119 ? 1.230 4.271 -7.324 0.50 17.76 90 ASP A CA 1
ATOM 797 C C A ASP A 1 119 ? 1.023 5.152 -6.099 0.50 14.94 90 ASP A C 1
ATOM 798 C C B ASP A 1 119 ? 1.076 5.151 -6.060 0.50 14.52 90 ASP A C 1
ATOM 799 O O A ASP A 1 119 ? 2.027 5.748 -5.752 0.50 13.75 90 ASP A O 1
ATOM 800 O O B ASP A 1 119 ? 2.036 5.785 -5.651 0.50 13.42 90 ASP A O 1
ATOM 809 N N . GLU A 1 120 ? -0.086 5.181 -5.408 1.00 14.85 91 GLU A N 1
ATOM 810 C CA . GLU A 1 120 ? -0.239 6.003 -4.223 1.00 15.44 91 GLU A CA 1
ATOM 811 C C . GLU A 1 120 ? 0.773 5.685 -3.101 1.00 13.05 91 GLU A C 1
ATOM 812 O O . GLU A 1 120 ? 1.249 6.582 -2.453 1.00 14.72 91 GLU A O 1
ATOM 818 N N . ALA A 1 121 ? 1.181 4.409 -2.944 1.00 13.59 92 ALA A N 1
ATOM 819 C CA . ALA A 1 121 ? 2.141 4.071 -1.880 1.00 13.45 92 ALA A CA 1
ATOM 820 C C . ALA A 1 121 ? 3.512 4.674 -2.120 1.00 10.44 92 ALA A C 1
ATOM 821 O O . ALA A 1 121 ? 4.342 4.814 -1.195 1.00 12.52 92 ALA A O 1
ATOM 823 N N . TYR A 1 122 ? 3.842 4.946 -3.392 1.00 9.11 93 TYR A N 1
ATOM 824 C CA . TYR A 1 122 ? 5.120 5.472 -3.804 1.00 8.81 93 TYR A CA 1
ATOM 825 C C . TYR A 1 122 ? 5.184 7.018 -3.715 1.00 9.09 93 TYR A C 1
ATOM 826 O O . TYR A 1 122 ? 6.275 7.572 -3.788 1.00 9.36 93 TYR A O 1
ATOM 835 N N . LYS A 1 123 ? 4.029 7.677 -3.667 1.00 9.82 94 LYS A N 1
ATOM 836 C CA . LYS A 1 123 ? 4.035 9.155 -3.564 1.00 9.69 94 LYS A CA 1
ATOM 837 C C . LYS A 1 123 ? 4.808 9.564 -2.307 1.00 9.29 94 LYS A C 1
ATOM 838 O O . LYS A 1 123 ? 4.651 8.939 -1.241 1.00 11.04 94 LYS A O 1
ATOM 844 N N . GLY A 1 124 ? 5.626 10.625 -2.421 1.00 10.00 95 GLY A N 1
ATOM 845 C CA . GLY A 1 124 ? 6.380 11.071 -1.305 1.00 9.65 95 GLY A CA 1
ATOM 846 C C . GLY A 1 124 ? 7.523 10.169 -0.875 1.00 9.12 95 GLY A C 1
ATOM 847 O O . GLY A 1 124 ? 8.073 10.392 0.211 1.00 9.28 95 GLY A O 1
ATOM 848 N N . HIS A 1 125 ? 7.921 9.237 -1.719 1.00 7.62 96 HIS A N 1
ATOM 849 C CA . HIS A 1 125 ? 8.996 8.314 -1.442 1.00 7.59 96 HIS A CA 1
ATOM 850 C C . HIS A 1 125 ? 9.966 8.195 -2.577 1.00 7.16 96 HIS A C 1
ATOM 851 O O . HIS A 1 125 ? 9.600 8.319 -3.751 1.00 8.16 96 HIS A O 1
ATOM 858 N N . TYR A 1 126 ? 11.208 7.933 -2.207 1.00 7.29 97 TYR A N 1
ATOM 859 C CA . TYR A 1 126 ? 12.173 7.324 -3.109 1.00 7.12 97 TYR A CA 1
ATOM 860 C C . TYR A 1 126 ? 11.980 5.793 -2.952 1.00 7.34 97 TYR A C 1
ATOM 861 O O . TYR A 1 126 ? 11.376 5.316 -1.975 1.00 8.16 97 TYR A O 1
ATOM 870 N N . PHE A 1 127 ? 12.540 5.019 -3.866 1.00 7.71 98 PHE A N 1
ATOM 871 C CA . PHE A 1 127 ? 12.519 3.587 -3.739 1.00 7.90 98 PHE A CA 1
ATOM 872 C C . PHE A 1 127 ? 13.788 2.995 -4.265 1.00 7.79 98 PHE A C 1
ATOM 873 O O . PHE A 1 127 ? 14.430 3.516 -5.199 1.00 8.05 98 PHE A O 1
ATOM 881 N N A VAL A 1 128 ? 14.132 1.819 -3.728 0.50 7.47 99 VAL A N 1
ATOM 882 N N B VAL A 1 128 ? 14.166 1.834 -3.702 0.50 6.69 99 VAL A N 1
ATOM 883 C CA A VAL A 1 128 ? 15.271 1.047 -4.214 0.50 8.36 99 VAL A CA 1
ATOM 884 C CA B VAL A 1 128 ? 15.326 1.034 -4.154 0.50 7.08 99 VAL A CA 1
ATOM 885 C C A VAL A 1 128 ? 14.733 -0.390 -4.400 0.50 6.91 99 VAL A C 1
ATOM 886 C C B VAL A 1 128 ? 14.884 -0.440 -4.325 0.50 6.85 99 VAL A C 1
ATOM 887 O O A VAL A 1 128 ? 13.907 -0.854 -3.609 0.50 7.84 99 VAL A O 1
ATOM 888 O O B VAL A 1 128 ? 14.370 -1.033 -3.379 0.50 6.78 99 VAL A O 1
ATOM 895 N N . ASN A 1 129 ? 15.138 -1.002 -5.508 1.00 7.22 100 ASN A N 1
ATOM 896 C CA . ASN A 1 129 ? 14.845 -2.382 -5.817 1.00 7.45 100 ASN A CA 1
ATOM 897 C C . ASN A 1 129 ? 16.044 -3.216 -5.327 1.00 9.01 100 ASN A C 1
ATOM 898 O O . ASN A 1 129 ? 17.091 -3.202 -5.992 1.00 13.79 100 ASN A O 1
ATOM 903 N N . ALA A 1 130 ? 15.911 -3.895 -4.223 1.00 7.31 101 ALA A N 1
ATOM 904 C CA . ALA A 1 130 ? 16.963 -4.682 -3.634 1.00 7.52 101 ALA A CA 1
ATOM 905 C C . ALA A 1 130 ? 16.730 -6.179 -3.899 1.00 6.58 101 ALA A C 1
ATOM 906 O O . ALA A 1 130 ? 15.595 -6.639 -3.869 1.00 8.20 101 ALA A O 1
ATOM 908 N N . ASN A 1 131 ? 17.789 -6.935 -4.154 1.00 6.62 102 ASN A N 1
ATOM 909 C CA . ASN A 1 131 ? 17.610 -8.390 -4.401 1.00 5.89 102 ASN A CA 1
ATOM 910 C C . ASN A 1 131 ? 18.822 -9.165 -3.943 1.00 6.04 102 ASN A C 1
ATOM 911 O O . ASN A 1 131 ? 19.922 -8.597 -3.680 1.00 7.44 102 ASN A O 1
ATOM 916 N N A SER A 1 132 ? 18.663 -10.466 -3.824 0.50 6.71 103 SER A N 1
ATOM 917 N N B SER A 1 132 ? 18.660 -10.469 -3.817 0.50 6.95 103 SER A N 1
ATOM 918 C CA A SER A 1 132 ? 19.744 -11.372 -3.438 0.50 7.13 103 SER A CA 1
ATOM 919 C CA B SER A 1 132 ? 19.750 -11.381 -3.435 0.50 7.51 103 SER A CA 1
ATOM 920 C C A SER A 1 132 ? 19.357 -12.771 -3.893 0.50 6.03 103 SER A C 1
ATOM 921 C C B SER A 1 132 ? 19.360 -12.816 -3.791 0.50 6.37 103 SER A C 1
ATOM 922 O O A SER A 1 132 ? 18.193 -13.094 -4.006 0.50 6.66 103 SER A O 1
ATOM 923 O O B SER A 1 132 ? 18.226 -13.238 -3.652 0.50 6.93 103 SER A O 1
ATOM 928 N N . LYS A 1 133 ? 20.351 -13.617 -4.164 1.00 8.02 104 LYS A N 1
ATOM 929 C CA . LYS A 1 133 ? 20.071 -15.005 -4.474 1.00 9.09 104 LYS A CA 1
ATOM 930 C C . LYS A 1 133 ? 19.690 -15.825 -3.226 1.00 8.71 104 LYS A C 1
ATOM 931 O O . LYS A 1 133 ? 18.972 -16.827 -3.334 1.00 9.84 104 LYS A O 1
ATOM 937 N N . THR A 1 134 ? 20.270 -15.448 -2.091 1.00 8.81 105 THR A N 1
ATOM 938 C CA . THR A 1 134 ? 20.135 -16.154 -0.820 1.00 10.03 105 THR A CA 1
ATOM 939 C C . THR A 1 134 ? 19.122 -15.470 0.094 1.00 8.69 105 THR A C 1
ATOM 940 O O . THR A 1 134 ? 18.890 -14.259 -0.013 1.00 9.57 105 THR A O 1
ATOM 944 N N . PRO A 1 135 ? 18.502 -16.208 1.012 1.00 9.83 106 PRO A N 1
ATOM 945 C CA . PRO A 1 135 ? 17.462 -15.649 1.819 1.00 10.13 106 PRO A CA 1
ATOM 946 C C . PRO A 1 135 ? 17.900 -14.642 2.878 1.00 8.78 106 PRO A C 1
ATOM 947 O O . PRO A 1 135 ? 18.876 -14.887 3.566 1.00 11.01 106 PRO A O 1
ATOM 951 N N . PRO A 1 136 ? 17.135 -13.547 3.034 1.00 7.86 107 PRO A N 1
ATOM 952 C CA . PRO A 1 136 ? 17.438 -12.649 4.141 1.00 7.82 107 PRO A CA 1
ATOM 953 C C . PRO A 1 136 ? 17.051 -13.234 5.491 1.00 7.43 107 PRO A C 1
ATOM 954 O O . PRO A 1 136 ? 16.157 -14.097 5.550 1.00 8.45 107 PRO A O 1
ATOM 958 N N A GLN A 1 137 ? 17.721 -12.785 6.554 0.50 7.46 108 GLN A N 1
ATOM 959 N N B GLN A 1 137 ? 17.751 -12.789 6.537 0.50 7.34 108 GLN A N 1
ATOM 960 C CA A GLN A 1 137 ? 17.224 -13.059 7.891 0.50 7.43 108 GLN A CA 1
ATOM 961 C CA B GLN A 1 137 ? 17.274 -13.007 7.883 0.50 7.41 108 GLN A CA 1
ATOM 962 C C A GLN A 1 137 ? 16.188 -11.984 8.195 0.50 6.93 108 GLN A C 1
ATOM 963 C C B GLN A 1 137 ? 16.131 -12.002 8.058 0.50 6.20 108 GLN A C 1
ATOM 964 O O A GLN A 1 137 ? 16.455 -10.793 8.042 0.50 7.84 108 GLN A O 1
ATOM 965 O O B GLN A 1 137 ? 16.233 -10.877 7.571 0.50 6.72 108 GLN A O 1
ATOM 976 N N . ILE A 1 138 ? 15.036 -12.423 8.710 1.00 6.95 109 ILE A N 1
ATOM 977 C CA . ILE A 1 138 ? 13.862 -11.567 8.965 1.00 6.75 109 ILE A CA 1
ATOM 978 C C . ILE A 1 138 ? 13.573 -11.658 10.464 1.00 7.24 109 ILE A C 1
ATOM 979 O O . ILE A 1 138 ? 13.268 -12.752 10.964 1.00 8.16 109 ILE A O 1
ATOM 984 N N . VAL A 1 139 ? 13.732 -10.526 11.155 1.00 7.44 110 VAL A N 1
ATOM 985 C CA . VAL A 1 139 ? 13.718 -10.482 12.590 1.00 7.92 110 VAL A CA 1
ATOM 986 C C . VAL A 1 139 ? 12.748 -9.419 13.112 1.00 7.81 110 VAL A C 1
ATOM 987 O O . VAL A 1 139 ? 12.291 -8.546 12.368 1.00 7.94 110 VAL A O 1
ATOM 991 N N . ASP A 1 140 ? 12.405 -9.540 14.391 1.00 7.95 111 ASP A N 1
ATOM 992 C CA . ASP A 1 140 ? 11.462 -8.635 15.060 1.00 9.12 111 ASP A CA 1
ATOM 993 C C . ASP A 1 140 ? 12.211 -7.517 15.756 1.00 9.06 111 ASP A C 1
ATOM 994 O O . ASP A 1 140 ? 13.439 -7.331 15.581 1.00 8.69 111 ASP A O 1
ATOM 999 N N . LYS A 1 141 ? 11.477 -6.696 16.475 1.00 9.81 112 LYS A N 1
ATOM 1000 C CA . LYS A 1 141 ? 12.041 -5.528 17.132 1.00 10.76 112 LYS A CA 1
ATOM 1001 C C . LYS A 1 141 ? 13.119 -5.884 18.132 1.00 11.48 112 LYS A C 1
ATOM 1002 O O . LYS A 1 141 ? 14.005 -5.076 18.410 1.00 13.82 112 LYS A O 1
ATOM 1007 N N . ALA A 1 142 ? 13.057 -7.097 18.673 1.00 11.47 113 ALA A N 1
ATOM 1008 C CA . ALA A 1 142 ? 14.059 -7.610 19.603 1.00 11.96 113 ALA A CA 1
ATOM 1009 C C . ALA A 1 142 ? 15.189 -8.392 18.927 1.00 11.42 113 ALA A C 1
ATOM 1010 O O . ALA A 1 142 ? 16.052 -9.027 19.563 1.00 12.69 113 ALA A O 1
ATOM 1012 N N . VAL A 1 143 ? 15.261 -8.344 17.595 1.00 9.65 114 VAL A N 1
ATOM 1013 C CA . VAL A 1 143 ? 16.260 -8.998 16.795 1.00 10.31 114 VAL A CA 1
ATOM 1014 C C . VAL A 1 143 ? 16.184 -10.529 16.935 1.00 10.00 114 VAL A C 1
ATOM 1015 O O . VAL A 1 143 ? 17.191 -11.235 16.882 1.00 11.40 114 VAL A O 1
ATOM 1019 N N . ARG A 1 144 ? 14.983 -11.045 17.116 1.00 10.54 115 ARG A N 1
ATOM 1020 C CA . ARG A 1 144 ? 14.725 -12.501 17.143 1.00 10.52 115 ARG A CA 1
ATOM 1021 C C . ARG A 1 144 ? 14.143 -12.900 15.782 1.00 9.29 115 ARG A C 1
ATOM 1022 O O . ARG A 1 144 ? 13.307 -12.192 15.249 1.00 9.14 115 ARG A O 1
ATOM 1030 N N . PRO A 1 145 ? 14.497 -14.078 15.266 1.00 10.31 116 PRO A N 1
ATOM 1031 C CA . PRO A 1 145 ? 13.886 -14.496 14.002 1.00 8.19 116 PRO A CA 1
ATOM 1032 C C . PRO A 1 145 ? 12.364 -14.544 14.093 1.00 8.50 116 PRO A C 1
ATOM 1033 O O . PRO A 1 145 ? 11.812 -14.991 15.087 1.00 9.99 116 PRO A O 1
ATOM 1037 N N . ILE A 1 146 ? 11.713 -14.074 13.034 1.00 8.37 117 ILE A N 1
ATOM 1038 C CA . ILE A 1 146 ? 10.253 -14.110 12.945 1.00 7.69 117 ILE A CA 1
ATOM 1039 C C . ILE A 1 146 ? 9.838 -15.498 12.461 1.00 7.47 117 ILE A C 1
ATOM 1040 O O . ILE A 1 146 ? 10.265 -15.994 11.407 1.00 8.40 117 ILE A O 1
ATOM 1045 N N . LEU A 1 147 ? 8.966 -16.133 13.246 1.00 7.64 118 LEU A N 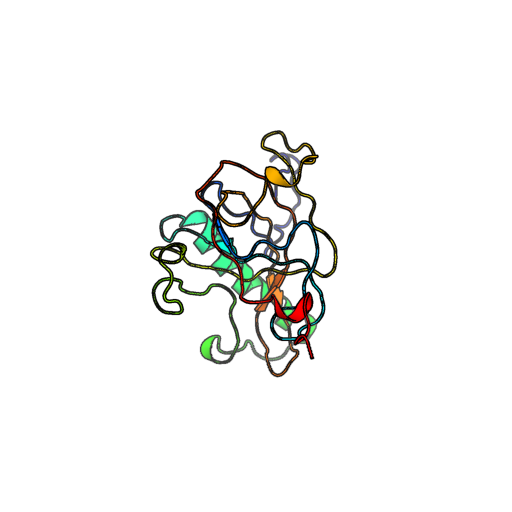1
ATOM 1046 C CA . LEU A 1 147 ? 8.524 -17.525 13.056 1.00 7.78 118 LEU A CA 1
ATOM 1047 C C . LEU A 1 147 ? 7.105 -17.634 12.512 1.00 8.45 118 LEU A C 1
ATOM 1048 O O . LEU A 1 147 ? 6.558 -18.731 12.488 1.00 9.82 118 LEU A O 1
ATOM 1053 N N . ASP A 1 148 ? 6.523 -16.526 11.994 1.00 8.45 119 ASP A N 1
ATOM 1054 C CA . ASP A 1 148 ? 5.193 -16.555 11.392 1.00 8.70 119 ASP A CA 1
ATOM 1055 C C . ASP A 1 148 ? 5.239 -15.601 10.212 1.00 8.24 119 ASP A C 1
ATOM 1056 O O . ASP A 1 148 ? 5.320 -14.386 10.421 1.00 7.86 119 ASP A O 1
ATOM 1061 N N . ARG A 1 149 ? 5.186 -16.143 8.996 1.00 7.92 120 ARG A N 1
ATOM 1062 C CA . ARG A 1 149 ? 5.326 -15.363 7.799 1.00 7.91 120 ARG A CA 1
ATOM 1063 C C . ARG A 1 149 ? 4.253 -14.262 7.725 1.00 7.41 120 ARG A C 1
ATOM 1064 O O . ARG A 1 149 ? 4.482 -13.220 7.056 1.00 8.01 120 ARG A O 1
ATOM 1072 N N . ASN A 1 150 ? 3.082 -14.468 8.351 1.00 7.71 121 ASN A N 1
ATOM 1073 C CA . ASN A 1 150 ? 2.040 -13.440 8.292 1.00 8.27 121 ASN A CA 1
ATOM 1074 C C . ASN A 1 150 ? 2.440 -12.111 8.959 1.00 7.83 121 ASN A C 1
ATOM 1075 O O . ASN A 1 150 ? 1.759 -11.115 8.763 1.00 9.25 121 ASN A O 1
ATOM 1080 N N . GLU A 1 151 ? 3.541 -12.104 9.712 1.00 8.15 122 GLU A N 1
ATOM 1081 C CA . GLU A 1 151 ? 4.025 -10.841 10.298 1.00 7.95 122 GLU A CA 1
ATOM 1082 C C . GLU A 1 151 ? 4.781 -9.937 9.341 1.00 7.57 122 GLU A C 1
ATOM 1083 O O . GLU A 1 151 ? 4.992 -8.771 9.669 1.00 8.54 122 GLU A O 1
ATOM 1089 N N . VAL A 1 152 ? 5.225 -10.421 8.192 1.00 7.46 123 VAL A N 1
ATOM 1090 C CA . VAL A 1 152 ? 5.963 -9.574 7.219 1.00 6.89 123 VAL A CA 1
ATOM 1091 C C . VAL A 1 152 ? 5.382 -9.801 5.817 1.00 6.45 123 VAL A C 1
ATOM 1092 O O . VAL A 1 152 ? 5.383 -10.917 5.357 1.00 7.46 123 VAL A O 1
ATOM 1096 N N . TYR A 1 153 ? 4.957 -8.712 5.220 1.00 6.85 124 TYR A N 1
ATOM 1097 C CA . TYR A 1 153 ? 4.147 -8.726 3.994 1.00 7.08 124 TYR A CA 1
ATOM 1098 C C . TYR A 1 153 ? 4.254 -7.373 3.323 1.00 7.05 124 TYR A C 1
ATOM 1099 O O . TYR A 1 153 ? 4.641 -6.390 3.967 1.00 7.88 124 TYR A O 1
ATOM 1108 N N . SER A 1 154 ? 3.937 -7.303 2.036 1.00 7.30 125 SER A N 1
ATOM 1109 C CA . SER A 1 154 ? 3.910 -6.044 1.315 1.00 6.82 125 SER A CA 1
ATOM 1110 C C . SER A 1 154 ? 2.952 -5.084 2.014 1.00 6.83 125 SER A C 1
ATOM 1111 O O . SER A 1 154 ? 1.777 -5.393 2.177 1.00 8.30 125 SER A O 1
ATOM 1114 N N . GLY A 1 155 ? 3.465 -3.901 2.358 1.00 7.00 126 GLY A N 1
ATOM 1115 C CA . GLY A 1 155 ? 2.704 -2.865 3.005 1.00 7.85 126 GLY A CA 1
ATOM 1116 C C . GLY A 1 155 ? 3.171 -2.564 4.431 1.00 7.32 126 GLY A C 1
ATOM 1117 O O . GLY A 1 155 ? 2.831 -1.501 4.975 1.00 7.91 126 GLY A O 1
ATOM 1118 N N A CYS A 1 156 ? 3.850 -3.510 5.095 0.50 6.03 127 CYS A N 1
ATOM 1119 N N B CYS A 1 156 ? 3.924 -3.496 5.034 0.50 8.48 127 CYS A N 1
ATOM 1120 C CA A CYS A 1 156 ? 4.326 -3.294 6.454 0.50 5.96 127 CYS A CA 1
ATOM 1121 C CA B CYS A 1 156 ? 4.480 -3.335 6.372 0.50 9.79 127 CYS A CA 1
ATOM 1122 C C A CYS A 1 156 ? 5.595 -2.409 6.418 0.50 6.05 127 CYS A C 1
ATOM 1123 C C B CYS A 1 156 ? 5.605 -2.312 6.380 0.50 7.02 127 CYS A C 1
ATOM 1124 O O A CYS A 1 156 ? 6.223 -2.209 5.380 0.50 6.31 127 CYS A O 1
ATOM 1125 O O B CYS A 1 156 ? 6.117 -1.888 5.339 0.50 7.26 127 CYS A O 1
ATOM 1130 N N . TYR A 1 157 ? 5.959 -1.920 7.606 1.00 7.35 128 TYR A N 1
ATOM 1131 C CA . TYR A 1 157 ? 7.118 -1.052 7.857 1.00 7.31 128 TYR A CA 1
ATOM 1132 C C . TYR A 1 157 ? 8.217 -1.866 8.500 1.00 7.28 128 TYR A C 1
ATOM 1133 O O . TYR A 1 157 ? 7.965 -2.609 9.490 1.00 8.10 128 TYR A O 1
ATOM 1142 N N . ALA A 1 158 ? 9.436 -1.785 7.961 1.00 7.22 129 ALA A N 1
ATOM 1143 C CA . ALA A 1 158 ? 10.536 -2.571 8.406 1.00 6.69 129 ALA A CA 1
ATOM 1144 C C . ALA A 1 158 ? 11.843 -1.881 8.040 1.00 7.00 129 ALA A C 1
ATOM 1145 O O . ALA A 1 158 ? 11.951 -1.342 6.923 1.00 8.20 129 ALA A O 1
ATOM 1147 N N . ARG A 1 159 ? 12.847 -1.964 8.927 1.00 7.51 130 ARG A N 1
ATOM 1148 C CA . ARG A 1 159 ? 14.201 -1.549 8.535 1.00 6.98 130 ARG A CA 1
ATOM 1149 C C . ARG A 1 159 ? 14.780 -2.605 7.575 1.00 7.48 130 ARG A C 1
ATOM 1150 O O . ARG A 1 159 ? 14.558 -3.808 7.781 1.00 7.74 130 ARG A O 1
ATOM 1158 N N . VAL A 1 160 ? 15.557 -2.168 6.580 1.00 7.03 131 VAL A N 1
ATOM 1159 C CA . VAL A 1 160 ? 16.179 -3.078 5.632 1.00 6.69 131 VAL A CA 1
ATOM 1160 C C . VAL A 1 160 ? 17.653 -2.756 5.496 1.00 6.91 131 VAL A C 1
ATOM 1161 O O . VAL A 1 160 ? 18.007 -1.575 5.361 1.00 7.68 131 VAL A O 1
ATOM 1165 N N A SER A 1 161 ? 18.477 -3.793 5.538 0.50 7.76 132 SER A N 1
ATOM 1166 N N B SER A 1 161 ? 18.524 -3.758 5.603 0.50 6.88 132 SER A N 1
ATOM 1167 C CA A SER A 1 161 ? 19.894 -3.643 5.317 0.50 8.56 132 SER A CA 1
ATOM 1168 C CA B SER A 1 161 ? 19.941 -3.501 5.351 0.50 7.39 132 SER A CA 1
ATOM 1169 C C A SER A 1 161 ? 20.124 -3.756 3.796 0.50 7.57 132 SER A C 1
ATOM 1170 C C B SER A 1 161 ? 20.234 -3.790 3.860 0.50 7.30 132 SER A C 1
ATOM 1171 O O A SER A 1 161 ? 19.571 -4.633 3.136 0.50 8.16 132 SER A O 1
ATOM 1172 O O B SER A 1 161 ? 19.900 -4.829 3.315 0.50 7.58 132 SER A O 1
ATOM 1177 N N . LEU A 1 162 ? 20.897 -2.820 3.281 1.00 8.98 133 LEU A N 1
ATOM 1178 C CA . LEU A 1 162 ? 21.208 -2.714 1.883 1.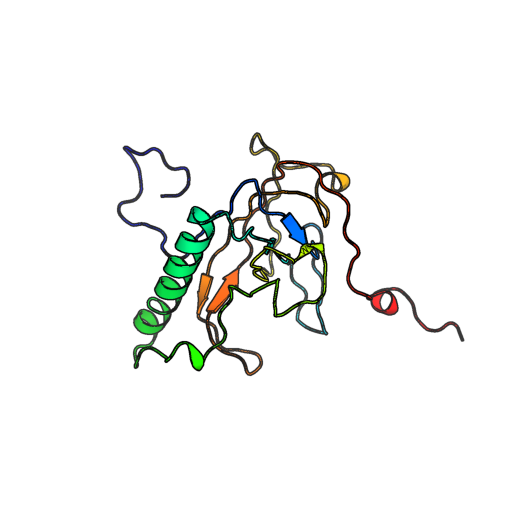00 9.31 133 LEU A CA 1
ATOM 1179 C C . LEU A 1 162 ? 22.682 -2.598 1.628 1.00 9.00 133 LEU A C 1
ATOM 1180 O O . LEU A 1 162 ? 23.391 -1.937 2.398 1.00 10.90 133 LEU A O 1
ATOM 1185 N N A ASN A 1 163 ? 23.180 -3.224 0.569 0.50 9.14 134 ASN A N 1
ATOM 1186 N N B ASN A 1 163 ? 23.131 -3.188 0.531 0.50 9.36 134 ASN A N 1
ATOM 1187 C CA A ASN A 1 163 ? 24.574 -3.040 0.185 0.50 9.40 134 ASN A CA 1
ATOM 1188 C CA B ASN A 1 163 ? 24.535 -3.207 0.150 0.50 9.66 134 ASN A CA 1
ATOM 1189 C C A ASN A 1 163 ? 24.576 -2.665 -1.269 0.50 8.40 134 ASN A C 1
ATOM 1190 C C B ASN A 1 163 ? 24.725 -2.809 -1.291 0.50 7.05 134 ASN A C 1
ATOM 1191 O O A ASN A 1 163 ? 23.912 -3.244 -2.108 0.50 12.19 134 ASN A O 1
ATOM 1192 O O B ASN A 1 163 ? 24.448 -3.622 -2.151 0.50 7.09 134 ASN A O 1
ATOM 1201 N N . PHE A 1 164 ? 25.320 -1.644 -1.557 1.00 7.94 135 PHE A N 1
ATOM 1202 C CA . PHE A 1 164 ? 25.426 -1.131 -2.919 1.00 7.96 135 PHE A CA 1
ATOM 1203 C C . PHE A 1 164 ? 26.719 -1.555 -3.553 1.00 7.49 135 PHE A C 1
ATOM 1204 O O . PHE A 1 164 ? 27.763 -1.523 -2.907 1.00 9.98 135 PHE A O 1
ATOM 1212 N N . TYR A 1 165 ? 26.648 -1.886 -4.836 1.00 7.68 136 TYR A N 1
ATOM 1213 C CA . TYR A 1 165 ? 27.825 -2.393 -5.525 1.00 7.56 136 TYR A CA 1
ATOM 1214 C C . TYR A 1 165 ? 27.739 -2.111 -7.021 1.00 6.76 136 TYR A C 1
ATOM 1215 O O . TYR A 1 165 ? 26.672 -2.131 -7.630 1.00 7.70 136 TYR A O 1
ATOM 1224 N N . ALA A 1 166 ? 28.877 -1.927 -7.650 1.00 6.83 137 ALA A N 1
ATOM 1225 C CA . ALA A 1 166 ? 28.977 -1.741 -9.101 1.00 7.13 137 ALA A CA 1
ATOM 1226 C C . ALA A 1 166 ? 28.630 -3.023 -9.796 1.00 7.20 137 ALA A C 1
ATOM 1227 O O . ALA A 1 166 ? 28.995 -4.119 -9.341 1.00 7.79 137 ALA A O 1
ATOM 1229 N N . PHE A 1 167 ? 27.997 -2.913 -10.976 1.00 8.38 138 PHE A N 1
ATOM 1230 C CA . PHE A 1 167 ? 27.659 -4.101 -11.766 1.00 9.08 138 PHE A CA 1
ATOM 1231 C C . PHE A 1 167 ? 27.672 -3.768 -13.257 1.00 8.48 138 PHE A C 1
ATOM 1232 O O . PHE A 1 167 ? 27.492 -2.624 -13.662 1.00 9.42 138 PHE A O 1
ATOM 1240 N N . ASN A 1 168 ? 27.759 -4.837 -14.048 1.00 9.13 139 ASN A N 1
ATOM 1241 C CA . ASN A 1 168 ? 27.525 -4.782 -15.473 1.00 9.51 139 ASN A CA 1
ATOM 1242 C C . ASN A 1 168 ? 26.974 -6.128 -15.873 1.00 10.50 139 ASN A C 1
ATOM 1243 O O . ASN A 1 168 ? 27.659 -7.127 -15.732 1.00 13.18 139 ASN A O 1
ATOM 1248 N N . SER A 1 169 ? 25.743 -6.135 -16.365 1.00 12.61 140 SER A N 1
ATOM 1249 C CA . SER A 1 169 ? 25.076 -7.349 -16.818 1.00 13.94 140 SER A CA 1
ATOM 1250 C C . SER A 1 169 ? 23.716 -6.991 -17.428 1.00 17.51 140 SER A C 1
ATOM 1251 O O . SER A 1 169 ? 23.138 -5.930 -17.121 1.00 18.39 140 SER A O 1
ATOM 1254 N N . ASN A 1 170 ? 23.182 -7.919 -18.226 1.00 21.71 141 ASN A N 1
ATOM 1255 C CA . ASN A 1 170 ? 21.877 -7.760 -18.803 1.00 28.07 141 ASN A CA 1
ATOM 1256 C C . ASN A 1 170 ? 21.725 -6.469 -19.584 1.00 28.37 141 ASN A C 1
ATOM 1257 O O . ASN A 1 170 ? 20.650 -5.825 -19.555 1.00 31.06 141 ASN A O 1
ATOM 1262 N N . GLY A 1 171 ? 22.807 -6.065 -20.275 1.00 26.56 142 GLY A N 1
ATOM 1263 C CA . GLY A 1 171 ? 22.775 -4.823 -21.079 1.00 24.89 142 GLY A CA 1
ATOM 1264 C C . GLY A 1 171 ? 22.752 -3.544 -20.255 1.00 23.30 142 GLY A C 1
ATOM 1265 O O . GLY A 1 171 ? 22.673 -2.473 -20.808 1.00 32.48 142 GLY A O 1
ATOM 1266 N N . ASN A 1 172 ? 22.896 -3.659 -18.939 1.00 19.26 143 ASN A N 1
ATOM 1267 C CA . ASN A 1 172 ? 22.845 -2.532 -18.042 1.00 16.39 143 ASN A CA 1
ATOM 1268 C C . ASN A 1 172 ? 24.157 -2.453 -17.284 1.00 15.40 143 ASN A C 1
ATOM 1269 O O . ASN A 1 172 ? 24.930 -3.428 -17.193 1.00 15.05 143 ASN A O 1
ATOM 1274 N N . LYS A 1 173 ? 24.395 -1.287 -16.736 1.00 14.31 144 LYS A N 1
ATOM 1275 C CA . LYS A 1 173 ? 25.600 -1.085 -15.928 1.00 12.54 144 LYS A CA 1
ATOM 1276 C C . LYS A 1 173 ? 25.385 0.062 -14.969 1.00 11.05 144 LYS A C 1
ATOM 1277 O O . LYS A 1 173 ? 24.599 0.958 -15.307 1.00 12.94 144 LYS A O 1
ATOM 1283 N N . GLY A 1 174 ? 26.071 0.055 -13.835 1.00 9.56 145 GLY A N 1
ATOM 1284 C CA . GLY A 1 174 ? 25.874 1.053 -12.851 1.00 10.59 145 GLY A CA 1
ATOM 1285 C C . GLY A 1 174 ? 26.079 0.515 -11.450 1.00 8.48 145 GLY A C 1
ATOM 1286 O O . GLY A 1 174 ? 27.049 -0.220 -11.198 1.00 9.05 145 GLY A O 1
ATOM 1287 N N . VAL A 1 175 ? 25.190 0.881 -10.547 1.00 7.63 146 VAL A N 1
ATOM 1288 C CA . VAL A 1 175 ? 25.201 0.491 -9.170 1.00 7.46 146 VAL A CA 1
ATOM 1289 C C . VAL A 1 175 ? 23.883 -0.204 -8.835 1.00 7.26 146 VAL A C 1
ATOM 1290 O O . VAL A 1 175 ? 22.821 0.333 -9.105 1.00 8.65 146 VAL A O 1
ATOM 1294 N N . ALA A 1 176 ? 24.019 -1.433 -8.307 1.00 7.47 147 ALA A N 1
ATOM 1295 C CA . ALA A 1 1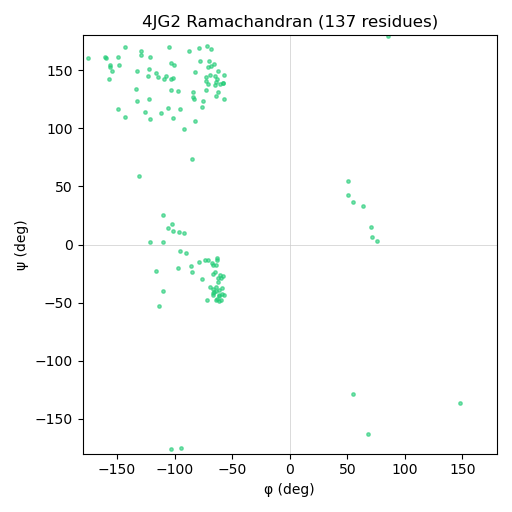76 ? 22.919 -2.266 -7.887 1.00 7.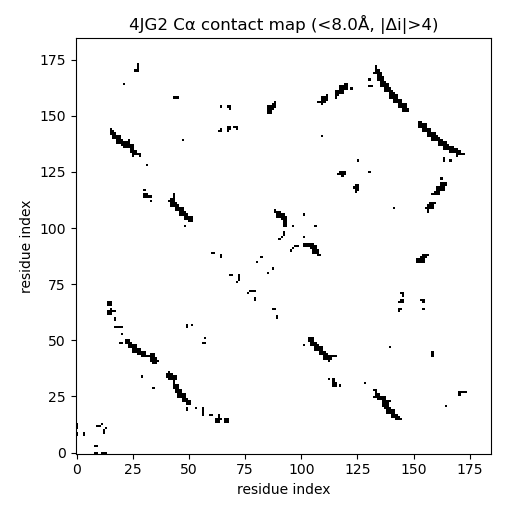57 147 ALA A CA 1
ATOM 1296 C C . ALA A 1 176 ? 22.822 -2.286 -6.379 1.00 7.16 147 ALA A C 1
ATOM 1297 O O . ALA A 1 176 ? 23.702 -1.800 -5.660 1.00 7.94 147 ALA A O 1
ATOM 1299 N N . CYS A 1 177 ? 21.723 -2.843 -5.861 1.00 8.17 148 CYS A N 1
ATOM 1300 C CA . CYS A 1 177 ? 21.439 -2.888 -4.455 1.00 8.49 148 CYS A CA 1
ATOM 1301 C C . CYS A 1 177 ? 21.174 -4.314 -4.015 1.00 7.93 148 CYS A C 1
ATOM 1302 O O . CYS A 1 177 ? 20.182 -4.931 -4.428 1.00 8.66 148 CYS A O 1
ATOM 1305 N N . GLY A 1 178 ? 22.078 -4.835 -3.174 1.00 7.83 149 GLY A N 1
ATOM 1306 C CA . GLY A 1 178 ? 21.917 -6.110 -2.590 1.00 7.81 149 GLY A CA 1
ATOM 1307 C C . GLY A 1 178 ? 21.044 -6.082 -1.341 1.00 7.38 149 GLY A C 1
ATOM 1308 O O . GLY A 1 178 ? 21.251 -5.242 -0.449 1.00 9.42 149 GLY A O 1
ATOM 1309 N N . LEU A 1 179 ? 20.082 -6.976 -1.281 1.00 7.24 150 LEU A N 1
ATOM 1310 C CA . LEU A 1 179 ? 19.219 -7.131 -0.116 1.00 7.08 150 LEU A CA 1
ATOM 1311 C C . LEU A 1 179 ? 19.914 -7.893 0.964 1.00 8.09 150 LEU A C 1
ATOM 1312 O O . LEU A 1 179 ? 20.404 -9.013 0.737 1.00 10.25 150 LEU A O 1
ATOM 1317 N N A GLY A 1 180 ? 19.930 -7.314 2.164 0.50 7.94 151 GLY A N 1
ATOM 1318 N N B GLY A 1 180 ? 20.051 -7.271 2.141 0.50 7.05 151 GLY A N 1
ATOM 1319 C CA A GLY A 1 180 ? 20.425 -7.943 3.367 0.50 8.45 151 GLY A CA 1
ATOM 1320 C CA B GLY A 1 180 ? 20.650 -7.872 3.325 0.50 7.29 151 GLY A CA 1
ATOM 1321 C C A GLY A 1 180 ? 19.208 -8.297 4.213 0.50 9.29 151 GLY A C 1
ATOM 1322 C C B GLY A 1 180 ? 19.600 -8.594 4.163 0.50 6.73 151 GLY A C 1
ATOM 1323 O O A GLY A 1 180 ? 18.106 -8.559 3.758 0.50 10.38 151 GLY A O 1
ATOM 1324 O O B GLY A 1 180 ? 19.076 -9.598 3.761 0.50 7.90 151 GLY A O 1
ATOM 1325 N N A ASN A 1 181 ? 19.384 -8.215 5.497 0.50 8.86 152 ASN A N 1
ATOM 1326 N N B ASN A 1 181 ? 19.273 -7.999 5.304 0.50 7.78 152 ASN A N 1
ATOM 1327 C CA A ASN A 1 181 ? 18.339 -8.552 6.408 0.50 8.65 152 ASN A CA 1
ATOM 1328 C CA B ASN A 1 181 ? 18.370 -8.538 6.315 0.50 7.90 152 ASN A CA 1
ATOM 1329 C C A ASN A 1 181 ? 17.224 -7.522 6.552 0.50 7.77 152 ASN A C 1
ATOM 1330 C C B ASN A 1 181 ? 17.243 -7.528 6.550 0.50 7.41 152 ASN A C 1
ATOM 1331 O O A ASN A 1 181 ? 17.282 -6.401 6.024 0.50 8.35 152 ASN A O 1
ATOM 1332 O O B ASN A 1 181 ? 17.373 -6.370 6.153 0.50 9.09 152 ASN A O 1
ATOM 1341 N N . ILE A 1 182 ? 16.188 -7.946 7.252 1.00 7.10 153 ILE A N 1
ATOM 1342 C CA . ILE A 1 182 ? 14.965 -7.160 7.455 1.00 7.25 153 ILE A CA 1
ATOM 1343 C C . ILE A 1 182 ? 14.508 -7.221 8.901 1.00 6.70 153 ILE A C 1
ATOM 1344 O O . ILE A 1 182 ? 14.514 -8.337 9.482 1.00 8.07 153 ILE A O 1
ATOM 1349 N N . GLN A 1 183 ? 14.150 -6.077 9.478 1.00 6.51 154 GLN A N 1
ATOM 1350 C CA . GLN A 1 183 ? 13.660 -6.001 10.844 1.00 6.91 154 GLN A CA 1
ATOM 1351 C C . GLN A 1 183 ? 12.235 -5.383 10.804 1.00 7.19 154 GLN A C 1
ATOM 1352 O O . GLN A 1 183 ? 12.076 -4.198 10.569 1.00 7.52 154 GLN A O 1
ATOM 1358 N N . LYS A 1 184 ? 11.208 -6.219 11.064 1.00 6.91 155 LYS A N 1
ATOM 1359 C CA . LYS A 1 184 ? 9.848 -5.753 11.138 1.00 8.19 155 LYS A CA 1
ATOM 1360 C C . LYS A 1 184 ? 9.652 -4.747 12.273 1.00 7.79 155 LYS A C 1
ATOM 1361 O O . LYS A 1 184 ? 10.051 -5.007 13.384 1.00 9.65 155 LYS A O 1
ATOM 1367 N N . ILE A 1 185 ? 9.004 -3.615 11.961 1.00 8.13 156 ILE A N 1
ATOM 1368 C CA . ILE A 1 185 ? 8.724 -2.567 12.964 1.00 9.57 156 ILE A CA 1
ATOM 1369 C C . ILE A 1 185 ? 7.239 -2.422 13.232 1.00 8.95 156 ILE A C 1
ATOM 1370 O O . ILE A 1 185 ? 6.848 -2.499 14.409 1.00 11.28 156 ILE A O 1
ATOM 1375 N N . ARG A 1 186 ? 6.411 -2.247 12.233 1.00 9.34 157 ARG A N 1
ATOM 1376 C CA . ARG A 1 186 ? 4.962 -2.043 12.473 1.00 10.56 157 ARG A CA 1
ATOM 1377 C C . ARG A 1 186 ? 4.155 -2.434 11.268 1.00 9.53 157 ARG A C 1
ATOM 1378 O O . ARG A 1 186 ? 4.652 -2.473 10.137 1.00 9.60 157 ARG A O 1
ATOM 1386 N N . ASP A 1 187 ? 2.915 -2.797 11.520 1.00 10.73 158 ASP A N 1
ATOM 1387 C CA . ASP A 1 187 ? 1.984 -3.171 10.471 1.00 11.19 158 ASP A CA 1
ATOM 1388 C C . ASP A 1 187 ? 1.648 -1.959 9.646 1.00 10.17 158 ASP A C 1
ATOM 1389 O O . ASP A 1 187 ? 1.760 -0.831 10.098 1.00 12.18 158 ASP A O 1
ATOM 1394 N N . GLY A 1 188 ? 1.286 -2.236 8.414 1.00 10.51 159 GLY A N 1
ATOM 1395 C CA . GLY A 1 188 ? 0.747 -1.219 7.499 1.00 10.66 159 GLY A CA 1
ATOM 1396 C C . GLY A 1 188 ? -0.331 -1.881 6.651 1.00 11.09 159 GLY A C 1
ATOM 1397 O O . GLY A 1 188 ? -0.464 -3.136 6.650 1.00 11.27 159 GLY A O 1
ATOM 1398 N N . GLU A 1 189 ? -1.065 -1.079 5.910 1.00 11.19 160 GLU A N 1
ATOM 1399 C CA . GLU A 1 189 ? -2.100 -1.647 5.071 1.00 11.72 160 GLU A CA 1
ATOM 1400 C C . GLU A 1 189 ? -1.460 -2.525 3.996 1.00 10.13 160 GLU A C 1
ATOM 1401 O O . GLU A 1 189 ? -0.473 -2.143 3.372 1.00 9.45 160 GLU A O 1
ATOM 1407 N N . PRO A 1 190 ? -2.035 -3.701 3.736 1.00 10.09 161 PRO A N 1
ATOM 1408 C CA . PRO A 1 190 ? -1.444 -4.565 2.734 1.00 10.12 161 PRO A CA 1
ATOM 1409 C C . PRO A 1 190 ? -1.498 -3.934 1.331 1.00 9.85 161 PRO A C 1
ATOM 1410 O O . PRO A 1 190 ? -2.488 -3.232 0.972 1.00 11.63 161 PRO A O 1
ATOM 1414 N N . LEU A 1 191 ? -0.453 -4.203 0.541 1.00 8.87 162 LEU A N 1
ATOM 1415 C CA . LEU A 1 191 ? -0.329 -3.764 -0.831 1.00 9.80 162 LEU A CA 1
ATOM 1416 C C . LEU A 1 191 ? -0.480 -4.932 -1.769 1.00 11.37 162 LEU A C 1
ATOM 1417 O O . LEU A 1 191 ? -0.020 -6.047 -1.464 1.00 12.90 162 LEU A O 1
ATOM 1422 N N . GLY A 1 192 ? -1.125 -4.714 -2.901 1.00 13.13 163 GLY A N 1
ATOM 1423 C CA . GLY A 1 192 ? -1.297 -5.734 -3.894 1.00 14.16 163 GLY A CA 1
ATOM 1424 C C . GLY A 1 192 ? -0.000 -6.094 -4.610 1.00 12.11 163 GLY A C 1
ATOM 1425 O O . GLY A 1 192 ? 0.942 -5.306 -4.630 1.00 13.82 163 GLY A O 1
ATOM 1426 N N . GLY A 1 193 ? 0.095 -7.282 -5.206 1.00 13.78 164 GLY A N 1
ATOM 1427 C CA . GLY A 1 193 ? 1.304 -7.714 -5.878 1.00 14.50 164 GLY A CA 1
ATOM 1428 C C . GLY A 1 193 ? 1.233 -7.619 -7.372 1.00 15.32 164 GLY A C 1
ATOM 1429 O O . GLY A 1 193 ? 0.285 -7.083 -7.934 1.00 17.97 164 GLY A O 1
ATOM 1430 N N . ARG A 1 194 ? 2.313 -8.091 -7.991 1.00 19.46 165 ARG A N 1
ATOM 1431 C CA . ARG A 1 194 ? 2.451 -8.152 -9.434 1.00 19.44 165 ARG A CA 1
ATOM 1432 C C . ARG A 1 194 ? 1.442 -9.149 -10.012 1.00 23.13 165 ARG A C 1
ATOM 1433 O O . ARG A 1 194 ? 1.033 -10.094 -9.320 1.00 29.20 165 ARG A O 1
ATOM 1441 N N . THR A 1 195 ? 1.074 -8.987 -11.280 1.00 20.27 166 THR A N 1
ATOM 1442 C CA . THR A 1 195 ? 0.079 -9.871 -11.936 1.00 22.07 166 THR A CA 1
ATOM 1443 C C . THR A 1 195 ? 0.621 -11.178 -12.521 1.00 23.25 166 THR A C 1
ATOM 1444 O O . THR A 1 195 ? 0.490 -11.392 -13.726 1.00 38.35 166 THR A O 1
ATOM 1448 N N . ASN A 1 196 ? 0.937 -12.117 -11.631 1.00 14.69 167 ASN A N 1
ATOM 1449 C CA . ASN A 1 196 ? 1.677 -13.364 -11.875 1.00 17.51 167 ASN A CA 1
ATOM 1450 C C . ASN A 1 196 ? 0.888 -14.672 -11.779 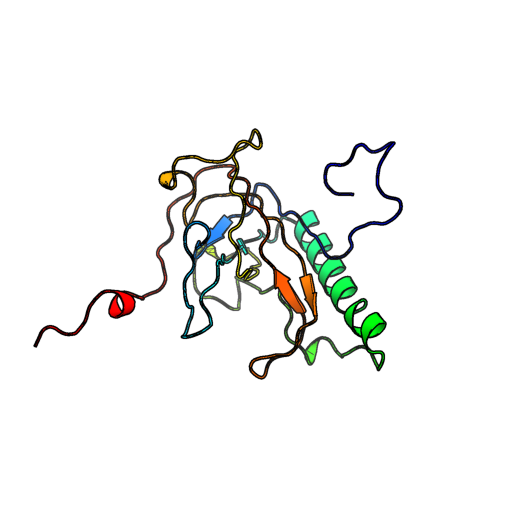1.00 13.12 167 ASN A C 1
ATOM 1451 O O . ASN A 1 196 ? 1.450 -15.752 -11.577 1.00 15.43 167 ASN A O 1
ATOM 1456 N N . ALA A 1 197 ? -0.404 -14.607 -12.004 1.00 11.98 168 ALA A N 1
ATOM 1457 C CA . ALA A 1 197 ? -1.252 -15.821 -11.921 1.00 11.41 168 ALA A CA 1
ATOM 1458 C C . ALA A 1 197 ? -0.821 -16.861 -12.973 1.00 10.63 168 ALA A C 1
ATOM 1459 O O . ALA A 1 197 ? -1.023 -18.054 -12.758 1.00 11.66 168 ALA A O 1
ATOM 1461 N N . ALA A 1 198 ? -0.261 -16.435 -14.105 1.00 11.25 169 ALA A N 1
ATOM 1462 C CA . ALA A 1 198 ? 0.202 -17.360 -15.122 1.00 13.35 169 ALA A CA 1
ATOM 1463 C C . ALA A 1 198 ? 1.358 -18.273 -14.654 1.00 14.63 169 ALA A C 1
ATOM 1464 O O . ALA A 1 198 ? 1.641 -19.270 -15.322 1.00 16.02 169 ALA A O 1
ATOM 1466 N N . ASP A 1 199 ? 2.028 -17.903 -13.575 1.00 12.78 170 ASP A N 1
ATOM 1467 C CA . ASP A 1 199 ? 3.026 -18.769 -12.926 1.00 16.07 170 ASP A CA 1
ATOM 1468 C C . ASP A 1 199 ? 2.410 -19.928 -12.159 1.00 14.41 170 ASP A C 1
ATOM 1469 O O . ASP A 1 199 ? 3.111 -20.891 -11.805 1.00 16.51 170 ASP A O 1
ATOM 1474 N N . ASP A 1 200 ? 1.095 -19.863 -11.947 1.00 10.76 171 ASP A N 1
ATOM 1475 C CA . ASP A 1 200 ? 0.378 -20.914 -11.229 1.00 11.12 171 ASP A CA 1
ATOM 1476 C C . ASP A 1 200 ? -0.548 -21.721 -12.135 1.00 10.77 171 ASP A C 1
ATOM 1477 O O . ASP A 1 200 ? -0.694 -22.927 -11.945 1.00 13.24 171 ASP A O 1
ATOM 1482 N N . PHE A 1 201 ? -1.216 -21.051 -13.038 1.00 10.57 172 PHE A N 1
ATOM 1483 C CA . PHE A 1 201 ? -2.316 -21.626 -13.822 1.00 10.71 172 PHE A CA 1
ATOM 1484 C C . PHE A 1 201 ? -2.063 -21.538 -15.331 1.00 12.50 172 PHE A C 1
ATOM 1485 O O . PHE A 1 201 ? -1.434 -20.645 -15.805 1.00 13.45 172 PHE A O 1
ATOM 1493 N N . THR A 1 202 ? -2.638 -22.487 -16.034 1.00 17.14 173 THR A N 1
ATOM 1494 C CA . THR A 1 202 ? -2.660 -22.584 -17.482 1.00 17.03 173 THR A CA 1
ATOM 1495 C C . THR A 1 202 ? -4.089 -22.302 -17.939 1.00 15.18 173 THR A C 1
ATOM 1496 O O . THR A 1 202 ? -5.034 -22.341 -17.161 1.00 16.70 173 THR A O 1
ATOM 1500 N N A THR A 1 203 ? -4.249 -22.031 -19.238 0.50 15.65 174 THR A N 1
ATOM 1501 N N B THR A 1 203 ? -4.253 -22.032 -19.208 0.50 14.80 174 THR A N 1
ATOM 1502 C CA A THR A 1 203 ? -5.580 -21.894 -19.843 0.50 16.33 174 THR A CA 1
ATOM 1503 C CA B THR A 1 203 ? -5.564 -21.848 -19.755 0.50 16.11 174 THR A CA 1
ATOM 1504 C C A THR A 1 203 ? -6.195 -23.285 -19.694 0.50 16.08 174 THR A C 1
ATOM 1505 C C B THR A 1 203 ? -6.234 -23.237 -19.816 0.50 15.20 174 THR A C 1
ATOM 1506 O O A THR A 1 203 ? -5.512 -24.324 -19.858 0.50 19.98 174 THR A O 1
ATOM 1507 O O B THR A 1 203 ? -5.653 -24.210 -20.330 0.50 19.87 174 THR A O 1
ATOM 1514 N N . ILE A 1 204 ? -7.463 -23.311 -19.318 1.00 15.90 175 ILE A N 1
ATOM 1515 C CA . ILE A 1 204 ? -8.166 -24.547 -19.194 1.00 17.06 175 ILE A CA 1
ATOM 1516 C C . ILE A 1 204 ? -8.690 -24.788 -20.585 1.00 21.80 175 ILE A C 1
ATOM 1517 O O . ILE A 1 204 ? -9.380 -23.936 -21.159 1.00 26.52 175 ILE A O 1
ATOM 1522 N N . GLU A 1 205 ? -8.357 -25.955 -21.135 1.00 24.99 176 GLU A N 1
ATOM 1523 C CA . GLU A 1 205 ? -8.715 -26.265 -22.557 1.00 26.42 176 GLU A CA 1
ATOM 1524 C C . GLU A 1 205 ? -9.813 -27.284 -22.624 1.00 35.08 176 GLU A C 1
ATOM 1525 O O . GLU A 1 205 ? -9.783 -28.263 -21.886 1.00 48.15 176 GLU A O 1
#

Radius of gyration: 17.43 Å; Cα contacts (8 Å, |Δi|>4): 405; chains: 1; bounding box: 50×39×44 Å

Secondary structure (DSSP, 8-state):
-TT--TTT--SS--TTEEE--TT-EEEEEEEEEEE-STTPPPEEEEEEEEETT-HHHHHHHHHHHHHHHHHHHHHH-SPPPPGGGSB-S-EETTTS---GGGTTEEEEEEEESSPPPEE-TTSPBP--GGGS-TT-EEEEEEEEEEEEETTEEEEEEEEEEEEEEE----------GGGT-----

Foldseek 3Di:
DPPDDVVPDDPDDPLQKAKADQQKAWAQFQQVHWDADPNHDTWGKTKIWHAPVRVVRVVSNVRNQVVQQVVVCVVPNDDRDDQVVADDFFAQLCPPHPDPVRPRTTIGIAIDRDHAQEEEPVRHGDPDCVLDAHFFGKIWMWGKHWDDDPPHTGIHIYTYHIYGDGGGDHDDHDPPCVVPDDDDD